Protein AF-A0A5B8LKI3-F1 (afdb_monomer)

pLDDT: mean 85.26, std 16.81, range [35.81, 98.81]

Foldseek 3Di:
DDDDDDDDDDPPPPPPPPDQFAQWKKKWKKFWAQQAQLFADNWAADWDFQQFDQFAWPVRATAGDPVNNRNDDQADPPRNGHCQQPDPRPRTHMDTQDMDIDGDFKDWQFFCAPPRRPDDFDHDRRGWMKMKIKFKKFAQAWDWWKKKKWWQAWKWKDKQRGTFTTTHHHDDTDMDMGIDTDGGTMMMMMMIGTHRHRPTTIIIIGTDPNIRTRDPDPDVVVVVVVCVVVVVVVVVVVVVVVVVPPDDDD

Sequence (250 aa):
MKTTLLAAGAVVAAAIAATPAQAQMSVQYFTVQDNNRDISGTGASGSFTNGVLTTLGPNGLPVITAANPLNAVDYNPVTKELYWWTPGAPNINVVSTGTGLIAGNSFTDTTFFPTNGAGSSNGGQNGFQTAIFSGNFFLNAAQSVLFSISADDDAFLFVDGVSALQNGGIHAATTQNANVNLGAGSHSFVLFYADRQETDAQLSFSLPSNIVITPGVPEPATWAMMVLGFGAIGGALRRRQAVAARVRFA

Organism: NCBI:txid1813879

Secondary structure (DSSP, 8-state):
-----------------PPPPP-EEEEEEEEE-SSSSSSSS-SPBS-BTTSB-SB--TTS--BB-TT-TT----B-TTT-BBSTT-TT-TTT-EEEEEEEEEESSEEEESS-PTTTT--S--SGGG-EEEEEEEEEEEESS-EEEEEEEEEESEEEEEETTEEEEEEBSB-SSEEEEEEEEE-SEEEEEEEEEE--SSS--EEEEE--TT-EEEP-PPPHHHHHHHHHHHHHHHHHHHHHHHHHT-----

Mean predicted aligned error: 10.87 Å

Solvent-accessible surface area (backbone atoms only — not comparable to full-atom values): 13657 Å² total; per-residue (Å²): 141,84,85,81,83,80,82,79,81,78,82,78,78,77,80,76,78,77,71,82,69,62,34,33,28,40,36,39,28,30,32,33,45,70,81,30,65,48,37,70,81,57,42,28,74,43,82,32,73,61,34,44,46,58,46,53,32,100,86,70,32,59,14,57,31,97,81,37,66,32,43,71,73,54,46,40,93,83,71,34,22,50,34,77,85,33,64,78,40,77,79,43,57,21,41,78,72,48,72,52,75,42,71,56,56,56,51,77,38,82,52,34,13,19,64,82,50,70,29,94,44,54,28,62,98,54,5,27,24,21,38,41,36,36,42,40,34,38,34,96,51,61,44,76,43,60,42,42,44,30,23,18,17,26,31,42,34,25,43,75,60,32,56,61,45,43,35,18,27,43,40,73,76,43,77,43,74,34,75,44,80,42,66,53,43,80,44,41,40,40,35,41,38,38,38,37,50,59,81,67,24,28,42,33,37,41,53,56,88,88,50,51,46,50,40,84,68,78,54,70,62,61,56,50,48,50,53,50,51,54,49,52,54,52,51,53,54,55,55,54,54,68,62,68,74,72,76,82,86,130

InterPro domains:
  IPR013424 PEP-CTERM protein-sorting domain [PF07589] (217-240)
  IPR013424 PEP-CTERM protein-sorting domain [TIGR02595] (217-241)
  IPR037524 PA14/GLEYA domain [PS51820] (74-223)

Structure (mmCIF, N/CA/C/O backbone):
data_AF-A0A5B8LKI3-F1
#
_entry.id   AF-A0A5B8LKI3-F1
#
loop_
_atom_site.group_PDB
_atom_site.id
_atom_site.type_symbol
_atom_site.label_atom_id
_atom_site.label_alt_id
_atom_site.label_comp_id
_atom_site.label_asym_id
_atom_site.label_entity_id
_atom_site.label_seq_id
_atom_site.pdbx_PDB_ins_code
_atom_site.Cartn_x
_atom_site.Cartn_y
_atom_site.Cartn_z
_atom_site.occupancy
_atom_site.B_iso_or_equiv
_atom_site.auth_seq_id
_atom_site.auth_comp_id
_atom_site.auth_asym_id
_atom_site.auth_atom_id
_atom_site.pdbx_PDB_model_num
ATOM 1 N N . MET A 1 1 ? 20.751 -8.530 75.760 1.00 39.03 1 MET A N 1
ATOM 2 C CA . MET A 1 1 ? 19.655 -8.446 74.772 1.00 39.03 1 MET A CA 1
ATOM 3 C C . MET A 1 1 ? 20.059 -7.446 73.697 1.00 39.03 1 MET A C 1
ATOM 5 O O . MET A 1 1 ? 20.140 -6.266 73.998 1.00 39.03 1 MET A O 1
ATOM 9 N N . LYS A 1 2 ? 20.424 -7.904 72.494 1.00 35.81 2 LYS A N 1
ATOM 10 C CA . LYS A 1 2 ? 20.702 -7.033 71.340 1.00 35.81 2 LYS A CA 1
ATOM 11 C C . LYS A 1 2 ? 19.707 -7.403 70.246 1.00 35.81 2 LYS A C 1
ATOM 13 O O . LYS A 1 2 ? 19.810 -8.474 69.661 1.00 35.81 2 LYS A O 1
ATOM 18 N N . THR A 1 3 ? 18.707 -6.555 70.055 1.00 38.81 3 THR A N 1
ATOM 19 C CA . THR A 1 3 ? 17.638 -6.710 69.067 1.00 38.81 3 THR A CA 1
ATOM 20 C C . THR A 1 3 ? 18.155 -6.200 67.724 1.00 38.81 3 THR A C 1
ATOM 22 O O . THR A 1 3 ? 18.425 -5.012 67.576 1.00 38.81 3 THR A O 1
ATOM 25 N N . THR A 1 4 ? 18.355 -7.089 66.753 1.00 40.41 4 THR A N 1
ATOM 26 C CA . THR A 1 4 ? 18.743 -6.713 65.386 1.00 40.41 4 THR A CA 1
ATOM 27 C C . THR A 1 4 ? 17.469 -6.492 64.569 1.00 40.41 4 THR A C 1
ATOM 29 O O . THR A 1 4 ? 16.755 -7.450 64.280 1.00 40.41 4 THR A O 1
ATOM 32 N N . LEU A 1 5 ? 17.154 -5.238 64.226 1.00 39.44 5 LEU A N 1
ATOM 33 C CA . LEU A 1 5 ? 16.076 -4.916 63.287 1.00 39.44 5 LEU A CA 1
ATOM 34 C C . LEU A 1 5 ? 16.525 -5.241 61.854 1.00 39.44 5 LEU A C 1
ATOM 36 O O . LEU A 1 5 ? 17.500 -4.680 61.358 1.00 39.44 5 LEU A O 1
ATOM 40 N N . LEU A 1 6 ? 15.791 -6.128 61.183 1.00 39.91 6 LEU A N 1
ATOM 41 C CA . LEU A 1 6 ? 15.871 -6.336 59.738 1.00 39.91 6 LEU A CA 1
ATOM 42 C C . LEU A 1 6 ? 15.000 -5.278 59.048 1.00 39.91 6 LEU A C 1
ATOM 44 O O . LEU A 1 6 ? 13.776 -5.323 59.139 1.00 39.91 6 LEU A O 1
ATOM 48 N N . ALA A 1 7 ? 15.633 -4.327 58.360 1.00 38.31 7 ALA A N 1
ATOM 49 C CA . ALA A 1 7 ? 14.944 -3.377 57.495 1.00 38.31 7 ALA A CA 1
ATOM 50 C C . ALA A 1 7 ? 14.466 -4.098 56.222 1.00 38.31 7 ALA A C 1
ATOM 52 O O . ALA A 1 7 ? 15.267 -4.493 55.373 1.00 38.31 7 ALA A O 1
ATOM 53 N N . ALA A 1 8 ? 13.154 -4.290 56.093 1.00 41.94 8 ALA A N 1
ATOM 54 C CA . ALA A 1 8 ? 12.534 -4.714 54.847 1.00 41.94 8 ALA A CA 1
ATOM 55 C C . ALA A 1 8 ? 12.501 -3.515 53.885 1.00 41.94 8 ALA A C 1
ATOM 57 O O . ALA A 1 8 ? 11.716 -2.588 54.063 1.00 41.94 8 ALA A O 1
ATOM 58 N N . GLY A 1 9 ? 13.385 -3.514 52.885 1.00 36.41 9 GLY A N 1
ATOM 59 C CA . GLY A 1 9 ? 13.368 -2.524 51.811 1.00 36.41 9 GLY A CA 1
ATOM 60 C C . GLY A 1 9 ? 12.113 -2.688 50.955 1.00 36.41 9 GLY A C 1
ATOM 61 O O . GLY A 1 9 ? 11.988 -3.669 50.221 1.00 36.41 9 GLY A O 1
ATOM 62 N N . ALA A 1 10 ? 11.185 -1.741 51.061 1.00 41.00 10 ALA A N 1
ATOM 63 C CA . ALA A 1 10 ? 10.060 -1.615 50.149 1.00 41.00 10 ALA A CA 1
ATOM 64 C C . ALA A 1 10 ? 10.578 -1.080 48.806 1.00 41.00 10 ALA A C 1
ATOM 66 O O . ALA A 1 10 ? 10.991 0.074 48.704 1.00 41.00 10 ALA A O 1
ATOM 67 N N . VAL A 1 11 ? 10.580 -1.925 47.775 1.00 41.69 11 VAL A N 1
ATOM 68 C CA . VAL A 1 11 ? 10.757 -1.465 46.395 1.00 41.69 11 VAL A CA 1
ATOM 69 C C . VAL A 1 11 ? 9.427 -0.856 45.971 1.00 41.69 11 VAL A C 1
ATOM 71 O O . VAL A 1 11 ? 8.472 -1.571 45.676 1.00 41.69 11 VAL A O 1
ATOM 74 N N . VAL A 1 12 ? 9.350 0.472 45.996 1.00 41.94 12 VAL A N 1
ATOM 75 C CA . VAL A 1 12 ? 8.246 1.216 45.391 1.00 41.94 12 VAL A CA 1
ATOM 76 C C . VAL A 1 12 ? 8.414 1.097 43.880 1.00 41.94 12 VAL A C 1
ATOM 78 O O . VAL A 1 12 ? 9.302 1.714 43.295 1.00 41.94 12 VAL A O 1
ATOM 81 N N . ALA A 1 13 ? 7.589 0.266 43.246 1.00 45.00 13 ALA A N 1
ATOM 82 C CA . ALA A 1 13 ? 7.432 0.286 41.801 1.00 45.00 13 ALA A CA 1
ATOM 83 C C . ALA A 1 13 ? 6.719 1.595 41.439 1.00 45.00 13 ALA A C 1
ATOM 85 O O . ALA A 1 13 ? 5.508 1.721 41.610 1.00 45.00 13 ALA A O 1
ATOM 86 N N . ALA A 1 14 ? 7.479 2.599 41.003 1.00 46.34 14 ALA A N 1
ATOM 87 C CA . ALA A 1 14 ? 6.901 3.793 40.413 1.00 46.34 14 ALA A CA 1
ATOM 88 C C . ALA A 1 14 ? 6.218 3.379 39.104 1.00 46.34 14 ALA A C 1
ATOM 90 O O . ALA A 1 14 ? 6.883 2.990 38.144 1.00 46.34 14 ALA A O 1
ATOM 91 N N . ALA A 1 15 ? 4.886 3.425 39.083 1.00 47.41 15 ALA A N 1
ATOM 92 C CA . ALA A 1 15 ? 4.126 3.350 37.849 1.00 47.41 15 ALA A CA 1
ATOM 93 C C . ALA A 1 15 ? 4.482 4.592 37.025 1.00 47.41 15 ALA A C 1
ATOM 95 O O . ALA A 1 15 ? 4.056 5.703 37.337 1.00 47.41 15 ALA A O 1
ATOM 96 N N . ILE A 1 16 ? 5.327 4.414 36.013 1.00 53.28 16 ILE A N 1
ATOM 97 C CA . ILE A 1 16 ? 5.591 5.453 35.024 1.00 53.28 16 ILE A CA 1
ATOM 98 C C . ILE A 1 16 ? 4.275 5.604 34.261 1.00 53.28 16 ILE A C 1
ATOM 100 O O . ILE A 1 16 ? 3.844 4.670 33.585 1.00 53.28 16 ILE A O 1
ATOM 104 N N . ALA A 1 17 ? 3.586 6.730 34.444 1.00 46.28 17 ALA A N 1
ATOM 105 C CA . ALA A 1 17 ? 2.372 7.022 33.699 1.00 46.28 17 ALA A CA 1
ATOM 106 C C . ALA A 1 17 ? 2.721 7.012 32.206 1.00 46.28 17 ALA A C 1
ATOM 108 O O . ALA A 1 17 ? 3.516 7.835 31.750 1.00 46.28 17 ALA A O 1
ATOM 109 N N . ALA A 1 18 ? 2.169 6.053 31.461 1.00 49.81 18 ALA A N 1
ATOM 110 C CA . ALA A 1 18 ? 2.278 6.049 30.013 1.00 49.81 18 ALA A CA 1
ATOM 111 C C . ALA A 1 18 ? 1.641 7.345 29.503 1.00 49.81 18 ALA A C 1
ATOM 113 O O . ALA A 1 18 ? 0.486 7.643 29.817 1.00 49.81 18 ALA A O 1
ATOM 114 N N . THR A 1 19 ? 2.399 8.140 28.750 1.00 46.66 19 THR A N 1
ATOM 115 C CA . THR A 1 19 ? 1.822 9.256 28.002 1.00 46.66 19 THR A CA 1
ATOM 116 C C . THR A 1 19 ? 0.715 8.700 27.107 1.00 46.66 19 THR A C 1
ATOM 118 O O . THR A 1 19 ? 0.914 7.623 26.534 1.00 46.66 19 THR A O 1
ATOM 121 N N . PRO A 1 20 ? -0.446 9.371 26.984 1.00 50.75 20 PRO A N 1
ATOM 122 C CA . PRO A 1 20 ? -1.499 8.896 26.098 1.00 50.75 20 PRO A CA 1
ATOM 123 C C . PRO A 1 20 ? -0.899 8.738 24.702 1.00 50.75 20 PRO A C 1
ATOM 125 O O . PRO A 1 20 ? -0.330 9.684 24.155 1.00 50.75 20 PRO A O 1
ATOM 128 N N . ALA A 1 21 ? -0.946 7.518 24.171 1.00 56.03 21 ALA A N 1
ATOM 129 C CA . ALA A 1 21 ? -0.396 7.248 22.858 1.00 56.03 21 ALA A CA 1
ATOM 130 C C . ALA A 1 21 ? -1.211 8.047 21.830 1.00 56.03 21 ALA A C 1
ATOM 132 O O . ALA A 1 21 ? -2.444 8.040 21.844 1.00 56.03 21 ALA A O 1
ATOM 133 N N . GLN A 1 22 ? -0.523 8.826 21.001 1.00 55.75 22 GLN A N 1
ATOM 134 C CA . GLN A 1 22 ? -1.183 9.614 19.970 1.00 55.75 22 GLN A CA 1
ATOM 135 C C . GLN A 1 22 ? -1.736 8.669 18.899 1.00 55.75 22 GLN A C 1
ATOM 137 O O . GLN A 1 22 ? -1.102 7.673 18.562 1.00 55.75 22 GLN A O 1
ATOM 142 N N . ALA A 1 23 ? -2.909 9.002 18.364 1.00 62.78 23 ALA A N 1
ATOM 143 C CA . ALA A 1 23 ? -3.463 8.438 17.138 1.00 62.78 23 ALA A CA 1
ATOM 144 C C . ALA A 1 23 ? -2.384 8.372 16.041 1.00 62.78 23 ALA A C 1
ATOM 146 O O . ALA A 1 23 ? -1.960 9.413 15.527 1.00 62.78 23 ALA A O 1
ATOM 147 N N . GLN A 1 24 ? -1.919 7.165 15.720 1.00 75.25 24 GLN A N 1
ATOM 148 C CA . GLN A 1 24 ? -0.822 6.944 14.785 1.00 75.25 24 GLN A CA 1
ATOM 149 C C . GLN A 1 24 ? -1.150 5.790 13.842 1.00 75.25 24 GLN A C 1
ATOM 151 O O . GLN A 1 24 ? -1.570 4.718 14.276 1.00 75.25 24 GLN A O 1
ATOM 156 N N . MET A 1 25 ? -0.931 6.018 12.551 1.00 89.38 25 MET A N 1
ATOM 157 C CA . MET A 1 25 ? -0.859 4.967 11.540 1.00 89.38 25 MET A CA 1
ATOM 158 C C . MET A 1 25 ? 0.589 4.478 11.461 1.00 89.38 25 MET A C 1
ATOM 160 O O . MET A 1 25 ? 1.520 5.259 11.640 1.00 89.38 25 MET A O 1
ATOM 164 N N . SER A 1 26 ? 0.797 3.195 11.202 1.00 92.25 26 SER A N 1
ATOM 165 C CA . SER A 1 26 ? 2.129 2.640 10.949 1.00 92.25 26 SER A CA 1
ATOM 166 C C . SER A 1 26 ? 2.424 2.638 9.458 1.00 92.25 26 SER A C 1
ATOM 168 O O . SER A 1 26 ? 1.508 2.497 8.649 1.00 92.25 26 SER A O 1
ATOM 170 N N . VAL A 1 27 ? 3.698 2.756 9.103 1.00 96.75 27 VAL A N 1
ATOM 171 C CA . VAL A 1 27 ? 4.183 2.578 7.734 1.00 96.75 27 VAL A CA 1
ATOM 172 C C . VAL A 1 27 ? 5.419 1.690 7.728 1.00 96.75 27 VAL A C 1
ATOM 174 O O . VAL A 1 27 ? 6.303 1.843 8.573 1.00 96.75 27 VAL A O 1
ATOM 177 N N . GLN A 1 28 ? 5.483 0.771 6.773 1.00 98.38 28 GLN A N 1
ATOM 178 C CA . GLN A 1 28 ? 6.681 0.033 6.402 1.00 98.38 28 GLN A CA 1
ATOM 179 C C . GLN A 1 28 ? 7.082 0.443 4.989 1.00 98.38 28 GLN A C 1
ATOM 181 O O . GLN A 1 28 ? 6.268 0.390 4.070 1.00 98.38 28 GLN A O 1
ATOM 186 N N . TYR A 1 29 ? 8.336 0.846 4.832 1.00 98.44 29 TYR A N 1
ATOM 187 C CA . TYR A 1 29 ? 8.900 1.294 3.570 1.00 98.44 29 TYR A CA 1
ATOM 188 C C . TYR A 1 29 ? 9.768 0.210 2.950 1.00 98.44 29 TYR A C 1
ATOM 190 O O . TYR A 1 29 ? 10.493 -0.516 3.648 1.00 98.44 29 TYR A O 1
ATOM 198 N N . PHE A 1 30 ? 9.735 0.168 1.626 1.00 97.88 30 PHE A N 1
ATOM 199 C CA . PHE A 1 30 ? 10.569 -0.695 0.819 1.00 97.88 30 PHE A CA 1
ATOM 200 C C . PHE A 1 30 ? 11.096 0.054 -0.400 1.00 97.88 30 PHE A C 1
ATOM 202 O O . PHE A 1 30 ? 10.520 1.046 -0.850 1.00 97.88 30 PHE A O 1
ATOM 209 N N . THR A 1 31 ? 12.170 -0.477 -0.964 1.00 95.81 31 THR A N 1
ATOM 210 C CA . THR A 1 31 ? 12.673 -0.072 -2.270 1.00 95.81 31 THR A CA 1
ATOM 211 C C . THR A 1 31 ? 12.716 -1.283 -3.182 1.00 95.81 31 THR A C 1
ATOM 213 O O . THR A 1 31 ? 13.252 -2.329 -2.804 1.00 95.81 31 THR A O 1
ATOM 216 N N . VAL A 1 32 ? 12.162 -1.129 -4.380 1.00 94.50 32 VAL A N 1
ATOM 217 C CA . VAL A 1 32 ? 12.237 -2.108 -5.465 1.00 94.50 32 VAL A CA 1
ATOM 218 C C . VAL A 1 32 ? 13.282 -1.624 -6.467 1.00 94.50 32 VAL A C 1
ATOM 220 O O . VAL A 1 32 ? 13.249 -0.472 -6.879 1.00 94.50 32 VAL A O 1
ATOM 223 N N . GLN A 1 33 ? 14.252 -2.459 -6.830 1.00 90.06 33 GLN A N 1
ATOM 224 C CA . GLN A 1 33 ? 15.345 -2.043 -7.721 1.00 90.06 33 GLN A CA 1
ATOM 225 C C . GLN A 1 33 ? 14.902 -1.953 -9.189 1.00 90.06 33 GLN A C 1
ATOM 227 O O . GLN A 1 33 ? 14.088 -2.755 -9.636 1.00 90.06 33 GLN A O 1
ATOM 232 N N . ASP A 1 34 ? 15.491 -1.028 -9.950 1.00 80.00 34 ASP A N 1
ATOM 233 C CA . ASP A 1 34 ? 15.139 -0.666 -11.339 1.00 80.00 34 ASP A CA 1
ATOM 234 C C . ASP A 1 34 ? 15.536 -1.691 -12.426 1.00 80.00 34 ASP A C 1
ATOM 236 O O . ASP A 1 34 ? 15.926 -1.374 -13.541 1.00 80.00 34 ASP A O 1
ATOM 240 N N . ASN A 1 35 ? 15.515 -2.978 -12.109 1.00 73.31 35 ASN A N 1
ATOM 241 C CA . ASN A 1 35 ? 15.927 -4.032 -13.037 1.00 73.31 35 ASN A CA 1
ATOM 242 C C . ASN A 1 35 ? 14.998 -5.243 -12.998 1.00 73.31 35 ASN A C 1
ATOM 244 O O . ASN A 1 35 ? 15.437 -6.383 -13.177 1.00 73.31 35 ASN A O 1
ATOM 248 N N . ASN A 1 36 ? 13.719 -4.989 -12.747 1.00 81.19 36 ASN A N 1
ATOM 249 C CA . ASN A 1 36 ? 12.695 -6.016 -12.666 1.00 81.19 36 ASN A CA 1
ATOM 250 C C . ASN A 1 36 ? 11.613 -5.802 -13.732 1.00 81.19 36 ASN A C 1
ATOM 252 O O . ASN A 1 36 ? 11.674 -4.867 -14.520 1.00 81.19 36 ASN A O 1
ATOM 256 N N . ARG A 1 37 ? 10.664 -6.733 -13.810 1.00 85.81 37 ARG A N 1
ATOM 257 C CA . ARG A 1 37 ? 9.715 -6.812 -14.924 1.00 85.81 37 ARG A CA 1
ATOM 258 C C . ARG A 1 37 ? 8.362 -6.189 -14.617 1.00 85.81 37 ARG A C 1
ATOM 260 O O . ARG A 1 37 ? 7.526 -6.160 -15.515 1.00 85.81 37 ARG A O 1
ATOM 267 N N . ASP A 1 38 ? 8.134 -5.734 -13.394 1.00 88.50 38 ASP A N 1
ATOM 268 C CA . ASP A 1 38 ? 6.898 -5.060 -12.999 1.00 88.50 38 ASP A CA 1
ATOM 269 C C . ASP A 1 38 ? 7.058 -3.545 -12.914 1.00 88.50 38 ASP A C 1
ATOM 271 O O . ASP A 1 38 ? 6.052 -2.834 -12.965 1.00 88.50 38 ASP A O 1
ATOM 275 N N . ILE A 1 39 ? 8.297 -3.068 -12.824 1.00 84.69 39 ILE A N 1
ATOM 276 C CA . ILE A 1 39 ? 8.685 -1.668 -12.686 1.00 84.69 39 ILE A CA 1
ATOM 277 C C . ILE A 1 39 ? 9.430 -1.202 -13.954 1.00 84.69 39 ILE A C 1
ATOM 279 O O . ILE A 1 39 ? 9.974 -2.033 -14.675 1.00 84.69 39 ILE A O 1
ATOM 283 N N . SER A 1 40 ? 9.410 0.104 -14.241 1.00 76.75 40 SER A N 1
ATOM 284 C CA . SER A 1 40 ? 10.138 0.778 -15.332 1.00 76.75 40 SER A CA 1
ATOM 285 C C . SER A 1 40 ? 9.860 0.270 -16.760 1.00 76.75 40 SER A C 1
ATOM 287 O O . SER A 1 40 ? 10.757 -0.032 -17.545 1.00 76.75 40 SER A O 1
ATOM 289 N N . GLY A 1 41 ? 8.577 0.274 -17.161 1.00 64.00 41 GLY A N 1
ATOM 290 C CA . GLY A 1 41 ? 8.193 0.292 -18.589 1.00 64.00 41 GLY A CA 1
ATOM 291 C C . GLY A 1 41 ? 7.416 -0.908 -19.135 1.00 64.00 41 GLY A C 1
ATOM 292 O O . GLY A 1 41 ? 7.032 -0.901 -20.303 1.00 64.00 41 GLY A O 1
ATOM 293 N N . THR A 1 42 ? 7.145 -1.926 -18.323 1.00 67.19 42 THR A N 1
ATOM 294 C CA . THR A 1 42 ? 6.453 -3.163 -18.748 1.00 67.19 42 THR A CA 1
ATOM 295 C C . THR A 1 42 ? 5.038 -3.314 -18.186 1.00 67.19 42 THR A C 1
ATOM 297 O O . THR A 1 42 ? 4.290 -4.181 -18.642 1.00 67.19 42 THR A O 1
ATOM 300 N N . GLY A 1 43 ? 4.640 -2.479 -17.224 1.00 74.81 43 GLY A N 1
ATOM 301 C CA . GLY A 1 43 ? 3.291 -2.479 -16.659 1.00 74.81 43 GLY A CA 1
ATOM 302 C C . GLY A 1 43 ? 2.234 -1.871 -17.584 1.00 74.81 43 GLY A C 1
ATOM 303 O O . GLY A 1 43 ? 2.539 -1.161 -18.542 1.00 74.81 43 GLY A O 1
ATOM 304 N N . ALA A 1 44 ? 0.965 -2.148 -17.293 1.00 84.38 44 ALA A N 1
ATOM 305 C CA . ALA A 1 44 ? -0.141 -1.567 -18.045 1.00 84.38 44 ALA A CA 1
ATOM 306 C C . ALA A 1 44 ? -0.362 -0.094 -17.671 1.00 84.38 44 ALA A C 1
ATOM 308 O O . ALA A 1 44 ? -0.547 0.227 -16.497 1.00 84.38 44 ALA A O 1
ATOM 309 N N . SER A 1 45 ? -0.390 0.785 -18.676 1.00 90.38 45 SER A N 1
ATOM 310 C CA . SER A 1 45 ? -0.739 2.198 -18.501 1.00 90.38 45 SER A CA 1
ATOM 311 C C . SER A 1 45 ? -2.247 2.403 -18.335 1.00 90.38 45 SER A C 1
ATOM 313 O O . SER A 1 45 ? -3.050 1.766 -19.020 1.00 90.38 45 SER A O 1
ATOM 315 N N . GLY A 1 46 ? -2.621 3.355 -17.484 1.00 92.00 46 GLY A N 1
ATOM 316 C CA . GLY A 1 46 ? -3.995 3.696 -17.130 1.00 92.00 46 GLY A CA 1
ATOM 317 C C . GLY A 1 46 ? -4.316 3.382 -15.669 1.00 92.00 46 GLY A C 1
ATOM 318 O O . GLY A 1 46 ? -3.595 2.638 -15.017 1.00 92.00 46 GLY A O 1
ATOM 319 N N . SER A 1 47 ? -5.418 3.954 -15.175 1.00 94.44 47 SER A N 1
ATOM 320 C CA . SER A 1 47 ? -5.944 3.697 -13.828 1.00 94.44 47 SER A CA 1
ATOM 321 C C . SER A 1 47 ? -6.964 2.558 -13.856 1.00 94.44 47 SER A C 1
ATOM 323 O O . SER A 1 47 ? -7.957 2.605 -14.590 1.00 94.44 47 SER A O 1
ATOM 325 N N . PHE A 1 48 ? -6.719 1.532 -13.046 1.00 95.62 48 PHE A N 1
ATOM 326 C CA . PHE A 1 48 ? -7.522 0.323 -12.913 1.00 95.62 48 PHE A CA 1
ATOM 327 C C . PHE A 1 48 ? -8.048 0.186 -11.485 1.00 95.62 48 PHE A C 1
ATOM 329 O O . PHE A 1 48 ? -7.299 0.172 -10.511 1.00 95.62 48 PHE A O 1
ATOM 336 N N . THR A 1 49 ? -9.356 -0.012 -11.355 1.00 96.25 49 THR A N 1
ATOM 337 C CA . THR A 1 49 ? -10.031 -0.214 -10.061 1.00 96.25 49 THR A CA 1
ATOM 338 C C . THR A 1 49 ? -10.225 -1.697 -9.714 1.00 96.25 49 THR A C 1
ATOM 340 O O . THR A 1 49 ? -10.946 -2.041 -8.780 1.00 96.25 49 THR A O 1
ATOM 343 N N . ASN A 1 50 ? -9.588 -2.589 -10.477 1.00 95.75 50 ASN A N 1
ATOM 344 C CA . ASN A 1 50 ? -9.673 -4.047 -10.373 1.00 95.75 50 ASN A CA 1
ATOM 345 C C . ASN A 1 50 ? -8.296 -4.726 -10.535 1.00 95.75 50 ASN A C 1
ATOM 347 O O . ASN A 1 50 ? -8.197 -5.828 -11.085 1.00 95.75 50 ASN A O 1
ATOM 351 N N . GLY A 1 51 ? -7.232 -4.051 -10.094 1.00 94.38 51 GLY A N 1
ATOM 352 C CA . GLY A 1 51 ? -5.856 -4.540 -10.181 1.00 94.38 51 GLY A CA 1
ATOM 353 C C . GLY A 1 51 ? -5.621 -5.829 -9.396 1.00 94.38 51 GLY A C 1
ATOM 354 O O . GLY A 1 51 ? -4.955 -6.749 -9.879 1.00 94.38 51 GLY A O 1
ATOM 355 N N . VAL A 1 52 ? -6.237 -5.928 -8.218 1.00 98.38 52 VAL A N 1
ATOM 356 C CA . VAL A 1 52 ? -6.087 -7.051 -7.285 1.00 98.38 52 VAL A CA 1
ATOM 357 C C . VAL A 1 52 ? -7.448 -7.586 -6.831 1.00 98.38 52 VAL A C 1
ATOM 359 O O . VAL A 1 52 ? -8.479 -6.923 -6.973 1.00 98.38 52 VAL A O 1
ATOM 362 N N . LEU A 1 53 ? -7.480 -8.812 -6.307 1.00 98.31 53 LEU A N 1
ATOM 363 C CA . LEU A 1 53 ? -8.684 -9.413 -5.741 1.00 98.31 53 LEU A CA 1
ATOM 364 C C . LEU A 1 53 ? -9.203 -8.598 -4.553 1.00 98.31 53 LEU A C 1
ATOM 366 O O . LEU A 1 53 ? -8.481 -7.847 -3.899 1.00 98.31 53 LEU A O 1
ATOM 370 N N . THR A 1 54 ? -10.481 -8.794 -4.238 1.00 97.69 54 THR A N 1
ATOM 371 C CA . THR A 1 54 ? -11.158 -8.081 -3.150 1.00 97.69 54 THR A CA 1
ATOM 372 C C . THR A 1 54 ? -10.733 -8.538 -1.756 1.00 97.69 54 THR A C 1
ATOM 374 O O . THR A 1 54 ? -11.188 -7.957 -0.779 1.00 97.69 54 THR A O 1
ATOM 377 N N . THR A 1 55 ? -9.898 -9.567 -1.640 1.00 97.62 55 THR A N 1
ATOM 378 C CA . THR A 1 55 ? -9.375 -10.087 -0.371 1.00 97.62 55 THR A CA 1
ATOM 379 C C . THR A 1 55 ? -7.871 -10.282 -0.472 1.00 97.62 55 THR A C 1
ATOM 381 O O . THR A 1 55 ? -7.368 -10.681 -1.526 1.00 97.62 55 THR A O 1
ATOM 384 N N . LEU A 1 56 ? -7.171 -10.052 0.635 1.00 98.19 56 LEU A N 1
ATOM 385 C CA . LEU A 1 56 ? -5.742 -10.343 0.745 1.00 98.19 56 LEU A CA 1
ATOM 386 C C . LEU A 1 56 ? -5.472 -11.852 0.706 1.00 98.19 56 LEU A C 1
ATOM 388 O O . LEU A 1 56 ? -6.337 -12.668 1.038 1.00 98.19 56 LEU A O 1
ATOM 392 N N . GLY A 1 57 ? -4.261 -12.213 0.291 1.00 97.50 57 GLY A N 1
ATOM 393 C CA . GLY A 1 57 ? -3.801 -13.593 0.272 1.00 97.50 57 GLY A CA 1
ATOM 394 C C . GLY A 1 57 ? -3.358 -14.103 1.652 1.00 97.50 57 GLY A C 1
ATOM 395 O O . GLY A 1 57 ? -3.454 -13.392 2.657 1.00 97.50 57 GLY A O 1
ATOM 396 N N . PRO A 1 58 ? -2.866 -15.353 1.727 1.00 97.00 58 PRO A N 1
ATOM 397 C CA . PRO A 1 58 ? -2.467 -15.996 2.982 1.00 97.00 58 PRO A CA 1
ATOM 398 C C . PRO A 1 58 ? -1.335 -15.291 3.739 1.00 97.00 58 PRO A C 1
ATOM 400 O O . PRO A 1 58 ? -1.191 -15.497 4.943 1.00 97.00 58 PRO A O 1
ATOM 403 N N . ASN A 1 59 ? -0.522 -14.486 3.054 1.00 95.38 59 ASN A N 1
ATOM 404 C CA . ASN A 1 59 ? 0.548 -13.693 3.648 1.00 95.38 59 ASN A CA 1
ATOM 405 C C . ASN A 1 59 ? 0.129 -12.237 3.900 1.00 95.38 59 ASN A C 1
ATOM 407 O O . ASN A 1 59 ? 0.965 -11.421 4.279 1.00 95.38 59 ASN A O 1
ATOM 411 N N . GLY A 1 60 ? -1.158 -11.918 3.733 1.00 97.12 60 GLY A N 1
ATOM 412 C CA . GLY A 1 60 ? -1.685 -10.573 3.928 1.00 97.12 60 GLY A CA 1
ATOM 413 C C . GLY A 1 60 ? -1.302 -9.613 2.805 1.00 97.12 60 GLY A C 1
ATOM 414 O O . GLY A 1 60 ? -1.291 -8.411 3.040 1.00 97.12 60 GLY A O 1
ATOM 415 N N . LEU A 1 61 ? -0.977 -10.117 1.610 1.00 98.31 61 LEU A N 1
ATOM 416 C CA . LEU A 1 61 ? -0.555 -9.303 0.468 1.00 98.31 61 LEU A CA 1
ATOM 417 C C . LEU A 1 61 ? -1.645 -9.219 -0.614 1.00 98.31 61 LEU A C 1
ATOM 419 O O . LEU A 1 61 ? -2.508 -10.102 -0.695 1.00 98.31 61 LEU A O 1
ATOM 423 N N . PRO A 1 62 ? -1.621 -8.180 -1.471 1.00 98.44 62 PRO A N 1
ATOM 424 C CA . PRO A 1 62 ? -2.538 -8.078 -2.598 1.00 98.44 62 PRO A CA 1
ATOM 425 C C . PRO A 1 62 ? -2.348 -9.225 -3.594 1.00 98.44 62 PRO A C 1
ATOM 427 O O . PRO A 1 62 ? -1.224 -9.559 -3.968 1.00 98.44 62 PRO A O 1
ATOM 430 N N . VAL A 1 63 ? -3.458 -9.815 -4.040 1.00 98.44 63 V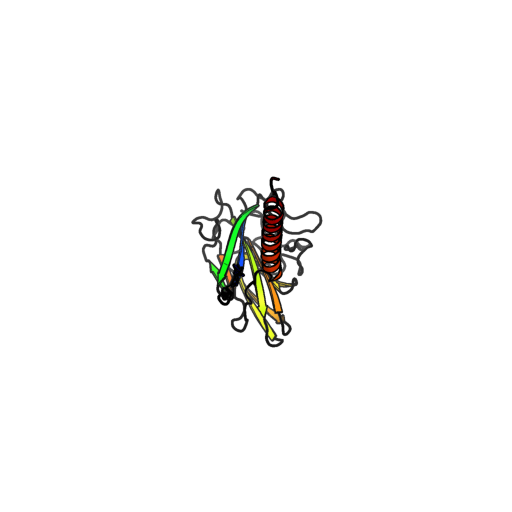AL A N 1
ATOM 431 C CA . VAL A 1 63 ? -3.483 -10.967 -4.954 1.00 98.44 63 VAL A CA 1
ATOM 432 C C . VAL A 1 63 ? -3.899 -10.510 -6.344 1.00 98.44 63 VAL A C 1
ATOM 434 O O . VAL A 1 63 ? -4.947 -9.885 -6.475 1.00 98.44 63 VAL A O 1
ATOM 437 N N . ILE A 1 64 ? -3.142 -10.834 -7.391 1.00 96.94 64 ILE A N 1
ATOM 438 C CA . ILE A 1 64 ? -3.515 -10.435 -8.757 1.00 96.94 64 ILE A CA 1
ATOM 439 C C . ILE A 1 64 ? -4.841 -11.067 -9.196 1.00 96.94 64 ILE A C 1
ATOM 441 O O . ILE A 1 64 ? -5.157 -12.215 -8.868 1.00 96.94 64 ILE A O 1
ATOM 445 N N . THR A 1 65 ? -5.624 -10.327 -9.980 1.00 96.56 65 THR A N 1
ATOM 446 C CA . THR A 1 65 ? -6.825 -10.889 -10.609 1.00 96.56 65 THR A CA 1
ATOM 447 C C . THR A 1 65 ? -6.453 -11.777 -11.798 1.00 96.56 65 THR A C 1
ATOM 449 O O . THR A 1 65 ? -5.407 -11.607 -12.419 1.00 96.56 65 THR A O 1
ATOM 452 N N . ALA A 1 66 ? -7.337 -12.707 -12.177 1.00 94.94 66 ALA A N 1
ATOM 453 C CA . ALA A 1 66 ? -7.125 -13.545 -13.363 1.00 94.94 66 ALA A CA 1
ATOM 454 C C . ALA A 1 66 ? -7.043 -12.731 -14.669 1.00 94.94 66 ALA A C 1
ATOM 456 O O . ALA A 1 66 ? -6.382 -13.154 -15.612 1.00 94.94 66 ALA A O 1
ATOM 457 N N . ALA A 1 67 ? -7.703 -11.569 -14.716 1.00 94.38 67 ALA A N 1
ATOM 458 C CA . ALA A 1 67 ? -7.610 -10.639 -15.837 1.00 94.38 67 ALA A CA 1
ATOM 459 C C . ALA A 1 67 ? -6.252 -9.918 -15.893 1.00 94.38 67 ALA A C 1
ATOM 461 O O . ALA A 1 67 ? -5.869 -9.460 -16.963 1.00 94.38 67 ALA A O 1
ATOM 462 N N . ASN A 1 68 ? -5.552 -9.825 -14.754 1.00 94.69 68 ASN A N 1
ATOM 463 C CA . ASN A 1 68 ? -4.257 -9.169 -14.580 1.00 94.69 68 ASN A CA 1
ATOM 464 C C . ASN A 1 68 ? -4.137 -7.832 -15.339 1.00 94.69 68 ASN A C 1
ATOM 466 O O . ASN A 1 68 ? -3.236 -7.668 -16.165 1.00 94.69 68 ASN A O 1
ATOM 470 N N . PRO A 1 69 ? -5.040 -6.863 -15.087 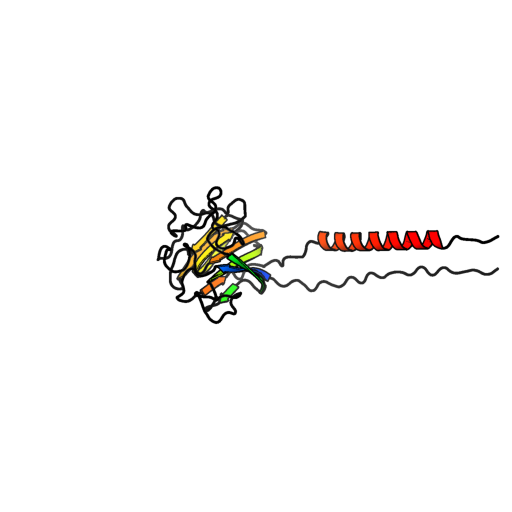1.00 95.06 69 PRO A N 1
ATOM 471 C CA . PRO A 1 69 ? -5.042 -5.608 -15.829 1.00 95.06 69 PRO A CA 1
ATOM 472 C C . PRO A 1 69 ? -3.781 -4.776 -15.569 1.00 95.06 69 PRO A C 1
ATOM 474 O O . PRO A 1 69 ? -3.454 -3.937 -16.389 1.00 95.06 69 PRO A O 1
ATOM 477 N N . LEU A 1 70 ? -3.049 -5.041 -14.478 1.00 94.31 70 LEU A N 1
ATOM 478 C CA . LEU A 1 70 ? -1.784 -4.381 -14.129 1.00 94.31 70 LEU A CA 1
ATOM 479 C C . LEU A 1 70 ? -0.593 -4.841 -14.984 1.00 94.31 70 LEU A C 1
ATOM 481 O O . LEU A 1 70 ? 0.482 -4.235 -14.910 1.00 94.31 70 LEU A O 1
ATOM 485 N N . ASN A 1 71 ? -0.771 -5.928 -15.744 1.00 93.81 71 ASN A N 1
ATOM 486 C CA . ASN A 1 71 ? 0.294 -6.674 -16.409 1.00 93.81 71 ASN A CA 1
ATOM 487 C C . ASN A 1 71 ? 1.441 -7.061 -15.452 1.00 93.81 71 ASN A C 1
ATOM 489 O O . ASN A 1 71 ? 2.609 -6.988 -15.818 1.00 93.81 71 ASN A O 1
ATOM 493 N N . ALA A 1 72 ? 1.110 -7.437 -14.212 1.00 93.25 72 ALA A N 1
ATOM 494 C CA . ALA A 1 72 ? 2.105 -7.849 -13.226 1.00 93.25 72 ALA A CA 1
ATOM 495 C C . ALA A 1 72 ? 2.587 -9.281 -13.507 1.00 93.25 72 ALA A C 1
ATOM 497 O O . ALA A 1 72 ? 1.787 -10.168 -13.823 1.00 93.25 72 ALA A O 1
ATOM 498 N N . VAL A 1 73 ? 3.885 -9.525 -13.377 1.00 93.12 73 VAL A N 1
ATOM 499 C CA . VAL A 1 73 ? 4.566 -10.796 -13.641 1.00 93.12 73 VAL A CA 1
ATOM 500 C C . VAL A 1 73 ? 5.381 -11.299 -12.449 1.00 93.12 73 VAL A C 1
ATOM 502 O O . VAL A 1 73 ? 5.674 -12.497 -12.395 1.00 93.12 73 VAL A O 1
ATOM 505 N N . ASP A 1 74 ? 5.725 -10.435 -11.491 1.00 93.00 74 ASP A N 1
ATOM 506 C CA . ASP A 1 74 ? 6.468 -10.794 -10.284 1.00 93.00 74 ASP A CA 1
ATOM 507 C C . ASP A 1 74 ? 5.503 -10.992 -9.102 1.00 93.00 74 ASP A C 1
ATOM 509 O O . ASP A 1 74 ? 5.273 -10.132 -8.249 1.00 93.00 74 ASP A O 1
ATOM 513 N N . TYR A 1 75 ? 4.923 -12.193 -9.056 1.00 95.50 75 TYR A N 1
ATOM 514 C CA . TYR A 1 75 ? 3.992 -12.634 -8.019 1.00 95.50 75 TYR A CA 1
ATOM 515 C C . TYR A 1 75 ? 4.197 -14.110 -7.658 1.00 95.50 75 TYR A C 1
ATOM 517 O O . TYR A 1 75 ? 4.780 -14.899 -8.409 1.00 95.50 75 TYR A O 1
ATOM 525 N N . ASN A 1 76 ? 3.662 -14.520 -6.509 1.00 97.06 76 ASN A N 1
ATOM 526 C CA . ASN A 1 76 ? 3.728 -15.896 -6.038 1.00 97.06 76 ASN A CA 1
ATOM 527 C C . ASN A 1 76 ? 2.960 -16.852 -6.966 1.00 97.06 76 ASN A C 1
ATOM 529 O O . ASN A 1 76 ? 1.750 -16.700 -7.134 1.00 97.06 76 ASN A O 1
ATOM 533 N N . PRO A 1 77 ? 3.593 -17.892 -7.540 1.00 96.06 77 PRO A N 1
ATOM 534 C CA . PRO A 1 77 ? 2.929 -18.759 -8.512 1.00 96.06 77 PRO A CA 1
ATOM 535 C C . PRO A 1 77 ? 1.769 -19.570 -7.917 1.00 96.06 77 PRO A C 1
ATOM 537 O O . PRO A 1 77 ? 0.897 -19.994 -8.680 1.00 96.06 77 PRO A O 1
ATOM 540 N N . VAL A 1 78 ? 1.735 -19.761 -6.593 1.00 96.25 78 VAL A N 1
ATOM 541 C CA . VAL A 1 78 ? 0.688 -20.493 -5.869 1.00 96.25 78 VAL A CA 1
ATOM 542 C C . VAL A 1 78 ? -0.377 -19.538 -5.337 1.00 96.25 78 VAL A C 1
ATOM 544 O O . VAL A 1 78 ? -1.538 -19.662 -5.716 1.00 96.25 78 VAL A O 1
ATOM 547 N N . THR A 1 79 ? 0.004 -18.582 -4.485 1.00 97.62 79 THR A N 1
ATOM 548 C CA . THR A 1 79 ? -0.962 -17.690 -3.814 1.00 97.62 79 THR A CA 1
ATOM 549 C C . THR A 1 79 ? -1.416 -16.528 -4.687 1.00 97.62 79 THR A C 1
ATOM 551 O O . THR A 1 79 ? -2.428 -15.907 -4.381 1.00 97.62 79 THR A O 1
ATOM 554 N N . LYS A 1 80 ? -0.693 -16.253 -5.780 1.00 97.69 80 LYS A N 1
ATOM 555 C CA . LYS A 1 80 ? -0.888 -15.105 -6.678 1.00 97.69 80 LYS A CA 1
ATOM 556 C C . LYS A 1 80 ? -0.676 -13.741 -6.004 1.00 97.69 80 LYS A C 1
ATOM 558 O O . LYS A 1 80 ? -1.060 -12.721 -6.564 1.00 97.69 80 LYS A O 1
ATOM 563 N N . GLU A 1 81 ? -0.042 -13.711 -4.832 1.00 98.06 81 GLU A N 1
ATOM 564 C CA . GLU A 1 81 ? 0.322 -12.474 -4.132 1.00 98.06 81 GLU A CA 1
ATOM 565 C C . GLU A 1 81 ? 1.463 -11.737 -4.841 1.00 98.06 81 GLU A C 1
ATOM 567 O O . GLU A 1 81 ? 2.471 -12.354 -5.188 1.00 98.06 81 GLU A O 1
ATOM 572 N N . LEU A 1 82 ? 1.309 -10.427 -5.037 1.00 96.69 82 LEU A N 1
ATOM 573 C CA . LEU A 1 82 ? 2.331 -9.551 -5.615 1.00 96.69 82 LEU A CA 1
ATOM 574 C C . LEU A 1 82 ? 3.583 -9.501 -4.735 1.00 96.69 82 LEU A C 1
ATOM 576 O O . LEU A 1 82 ? 3.498 -9.399 -3.509 1.00 96.69 82 LEU A O 1
ATOM 580 N N . TYR A 1 83 ? 4.760 -9.502 -5.361 1.00 96.25 83 TYR A N 1
ATOM 581 C CA . TYR A 1 83 ? 6.032 -9.476 -4.639 1.00 96.25 83 TYR A CA 1
ATOM 582 C C . TYR A 1 83 ? 6.552 -8.078 -4.290 1.00 96.25 83 TYR A C 1
ATOM 584 O O . TYR A 1 83 ? 7.585 -7.972 -3.633 1.00 96.25 83 TYR A O 1
ATOM 592 N N . TRP A 1 84 ? 5.832 -7.012 -4.645 1.00 95.69 84 TRP A N 1
ATOM 593 C CA . TRP A 1 84 ? 6.280 -5.613 -4.537 1.00 95.69 84 TRP A CA 1
ATOM 594 C C . TRP A 1 84 ? 6.598 -5.150 -3.100 1.00 95.69 84 TRP A C 1
ATOM 596 O O . TRP A 1 84 ? 7.285 -4.150 -2.905 1.00 95.69 84 TRP A O 1
ATOM 606 N N . TRP A 1 85 ? 6.149 -5.909 -2.094 1.00 97.56 85 TRP A N 1
ATOM 607 C CA 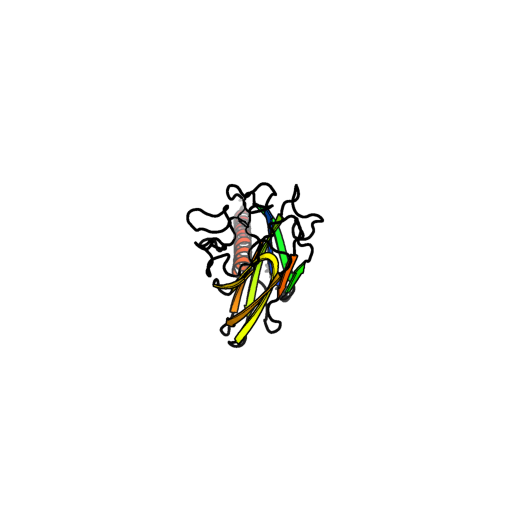. TRP A 1 85 ? 6.418 -5.685 -0.667 1.00 97.56 85 TRP A CA 1
ATOM 608 C C . TRP A 1 85 ? 7.035 -6.909 0.031 1.00 97.56 85 TRP A C 1
ATOM 610 O O . TRP A 1 85 ? 6.910 -7.070 1.243 1.00 97.56 85 TRP A O 1
ATOM 620 N N . THR A 1 86 ? 7.669 -7.817 -0.722 1.00 97.00 86 THR A N 1
ATOM 621 C CA . THR A 1 86 ? 8.232 -9.070 -0.189 1.00 97.00 86 THR A CA 1
ATOM 622 C C . THR A 1 86 ? 9.756 -9.099 -0.331 1.00 97.00 86 THR A C 1
ATOM 624 O O . THR A 1 86 ? 10.272 -9.501 -1.378 1.00 97.00 86 THR A O 1
ATOM 627 N N . PRO A 1 87 ? 10.515 -8.718 0.713 1.00 96.31 87 PRO A N 1
ATOM 628 C CA . PRO A 1 87 ? 11.967 -8.822 0.687 1.00 96.31 87 PRO A CA 1
ATOM 629 C C . PRO A 1 87 ? 12.455 -10.246 0.413 1.00 96.31 87 PRO A C 1
ATOM 631 O O . PRO A 1 87 ? 11.976 -11.208 1.013 1.00 96.31 87 PRO A O 1
ATOM 634 N N . GLY A 1 88 ? 13.426 -10.377 -0.492 1.00 92.31 88 GLY A N 1
ATOM 635 C CA . GLY A 1 88 ? 13.976 -11.674 -0.900 1.00 92.31 88 GLY A CA 1
ATOM 636 C C . GLY A 1 88 ? 13.096 -12.484 -1.860 1.00 92.31 88 GLY A C 1
ATOM 637 O O . GLY A 1 88 ? 13.465 -13.609 -2.203 1.00 92.31 88 GLY A O 1
ATOM 638 N N . ALA A 1 89 ? 11.964 -11.940 -2.321 1.00 93.38 89 ALA A N 1
ATOM 639 C CA . ALA A 1 89 ? 11.189 -12.555 -3.391 1.00 93.38 89 ALA A CA 1
ATOM 640 C C . ALA A 1 89 ? 12.005 -12.661 -4.695 1.00 93.38 89 ALA A C 1
ATOM 642 O O . ALA A 1 89 ? 12.839 -11.795 -4.989 1.00 93.38 89 ALA A O 1
ATOM 643 N N . PRO A 1 90 ? 11.778 -13.716 -5.496 1.00 90.44 90 PRO A N 1
ATOM 644 C CA . PRO A 1 90 ? 12.521 -13.921 -6.730 1.00 90.44 90 PRO A CA 1
ATOM 645 C C . PRO A 1 90 ? 12.218 -12.818 -7.753 1.00 90.44 90 PRO A C 1
ATOM 647 O O . PRO A 1 90 ? 11.084 -12.367 -7.871 1.00 90.44 90 PRO A O 1
ATOM 650 N N . ASN A 1 91 ? 13.233 -12.448 -8.538 1.00 87.56 91 ASN A N 1
ATOM 651 C CA . ASN A 1 91 ? 13.144 -11.602 -9.739 1.00 87.56 91 ASN A CA 1
ATOM 652 C C . ASN A 1 91 ? 12.739 -10.125 -9.559 1.00 87.56 91 ASN A C 1
ATOM 654 O O . ASN A 1 91 ? 12.754 -9.407 -10.552 1.00 87.56 91 ASN A O 1
ATOM 658 N N . ILE A 1 92 ? 12.453 -9.653 -8.338 1.00 89.06 92 ILE A N 1
ATOM 659 C CA . ILE A 1 92 ? 12.033 -8.257 -8.099 1.00 89.06 92 ILE A CA 1
ATOM 660 C C . ILE A 1 92 ? 12.932 -7.454 -7.140 1.00 89.06 92 ILE A C 1
ATOM 662 O O . ILE A 1 92 ? 12.850 -6.235 -7.091 1.00 89.06 92 ILE A O 1
ATOM 666 N N . ASN A 1 93 ? 13.839 -8.113 -6.409 1.00 92.06 93 ASN A N 1
ATOM 667 C CA . ASN A 1 93 ? 14.838 -7.473 -5.536 1.00 92.06 93 ASN A CA 1
ATOM 668 C C . ASN A 1 93 ? 14.277 -6.341 -4.645 1.00 92.06 93 ASN A C 1
ATOM 670 O O . ASN A 1 93 ? 14.723 -5.193 -4.697 1.00 92.06 93 ASN A O 1
ATOM 674 N N . VAL A 1 94 ? 13.280 -6.684 -3.827 1.00 94.94 94 VAL A N 1
ATOM 675 C CA . VAL A 1 94 ? 12.703 -5.772 -2.832 1.00 94.94 94 VAL A CA 1
ATOM 676 C C . VAL A 1 94 ? 13.567 -5.755 -1.574 1.00 94.94 94 VAL A C 1
ATOM 678 O O . VAL A 1 94 ? 13.953 -6.807 -1.056 1.00 94.94 94 VAL A O 1
ATOM 681 N N . VAL A 1 95 ? 13.822 -4.564 -1.038 1.00 95.25 95 VAL A N 1
ATOM 682 C CA . VAL A 1 95 ? 14.531 -4.357 0.230 1.00 95.25 95 VAL A CA 1
ATOM 683 C C . VAL A 1 95 ? 13.623 -3.597 1.189 1.00 95.25 95 VAL A C 1
ATOM 685 O O . VAL A 1 95 ? 13.067 -2.573 0.817 1.00 95.25 95 VAL A O 1
ATOM 688 N N . SER A 1 96 ? 13.482 -4.066 2.432 1.00 97.06 96 SER A N 1
ATOM 689 C CA . SER A 1 96 ? 12.830 -3.280 3.490 1.00 97.06 96 SER A CA 1
ATOM 690 C C . SER A 1 96 ? 13.788 -2.185 3.952 1.00 97.06 96 SER A C 1
ATOM 692 O O . SER A 1 96 ? 14.898 -2.485 4.391 1.00 97.06 96 SER A O 1
ATOM 694 N N . THR A 1 97 ? 13.361 -0.929 3.884 1.00 97.06 97 THR A N 1
ATOM 695 C CA . THR A 1 97 ? 14.231 0.238 4.102 1.00 97.06 97 THR A CA 1
ATOM 696 C C . THR A 1 97 ? 13.895 1.032 5.360 1.00 97.06 97 THR A C 1
ATOM 698 O O . THR A 1 97 ? 14.691 1.863 5.801 1.00 97.06 97 THR A O 1
ATOM 701 N N . GLY A 1 98 ? 12.752 0.766 5.993 1.00 96.44 98 GLY A N 1
ATOM 702 C CA . GLY A 1 98 ? 12.445 1.325 7.305 1.00 96.44 98 GLY A CA 1
ATOM 703 C C . GLY A 1 98 ? 10.997 1.152 7.732 1.00 96.44 98 GLY A C 1
ATOM 704 O O . GLY A 1 98 ? 10.164 0.627 6.999 1.00 96.44 98 GLY A O 1
ATOM 705 N N . THR A 1 99 ? 10.704 1.638 8.933 1.00 96.31 99 THR A N 1
ATOM 706 C CA . THR A 1 99 ? 9.349 1.740 9.480 1.00 96.31 99 THR A CA 1
ATOM 707 C C . THR A 1 99 ? 9.152 3.106 10.121 1.00 96.31 99 THR A C 1
ATOM 709 O O . THR A 1 99 ? 10.117 3.700 10.605 1.00 96.31 99 THR A O 1
ATOM 712 N N . GLY A 1 100 ? 7.913 3.583 10.188 1.00 92.25 100 GLY A N 1
ATOM 713 C CA . GLY A 1 100 ? 7.576 4.855 10.818 1.00 92.25 100 GLY A CA 1
ATOM 714 C C . GLY A 1 100 ? 6.175 4.880 11.417 1.00 92.25 100 GLY A C 1
ATOM 715 O O . GLY A 1 100 ? 5.366 3.977 11.201 1.00 92.25 100 GLY A O 1
ATOM 716 N N . LEU A 1 101 ? 5.903 5.947 12.167 1.00 90.81 101 LEU A N 1
ATOM 717 C CA . LEU A 1 101 ? 4.583 6.278 12.693 1.00 90.81 101 LEU A CA 1
ATOM 718 C C . LEU A 1 101 ? 4.150 7.612 12.087 1.00 90.81 101 LEU A C 1
ATOM 720 O O . LEU A 1 101 ? 4.885 8.596 12.156 1.00 90.81 101 LEU A O 1
ATOM 724 N N . ILE A 1 102 ? 2.959 7.637 11.503 1.00 88.19 102 ILE A N 1
ATOM 725 C CA . ILE A 1 102 ? 2.341 8.815 10.900 1.00 88.19 102 ILE A CA 1
ATOM 726 C C . ILE A 1 102 ? 1.267 9.316 11.855 1.00 88.19 102 ILE A C 1
ATOM 728 O O . ILE A 1 102 ? 0.350 8.576 12.210 1.00 88.19 102 ILE A O 1
ATOM 732 N N . ALA A 1 103 ? 1.390 10.564 12.295 1.00 85.25 103 ALA A N 1
ATOM 733 C CA . ALA A 1 103 ? 0.406 11.175 13.176 1.00 85.25 103 ALA A CA 1
ATOM 734 C C . ALA A 1 103 ? -0.871 11.539 12.404 1.00 85.25 103 ALA A C 1
ATOM 736 O O . ALA A 1 103 ? -0.808 12.115 11.320 1.00 85.25 103 ALA A O 1
ATOM 737 N N . GLY A 1 104 ? -2.028 11.268 13.008 1.00 84.94 104 GLY A N 1
ATOM 738 C CA . GLY A 1 104 ? -3.324 11.642 12.446 1.00 84.94 104 GLY A CA 1
ATOM 739 C C . GLY A 1 104 ? -3.910 10.600 11.493 1.00 84.94 104 GLY A C 1
ATOM 740 O O . GLY A 1 104 ? -3.632 9.409 11.596 1.00 84.94 104 GLY A O 1
ATOM 741 N N . ASN A 1 105 ? -4.793 11.066 10.612 1.00 84.56 105 ASN A N 1
ATOM 742 C CA . ASN A 1 105 ? -5.660 10.252 9.755 1.00 84.56 105 ASN A CA 1
ATOM 743 C C . ASN A 1 105 ? -5.398 10.465 8.255 1.00 84.56 105 ASN A C 1
ATOM 745 O O . ASN A 1 105 ? -6.202 10.041 7.429 1.00 84.56 105 ASN A O 1
ATOM 749 N N . SER A 1 106 ? -4.315 11.150 7.896 1.00 90.38 106 SER A N 1
ATOM 750 C CA . SER A 1 106 ? -3.972 11.453 6.508 1.00 90.38 106 SER A CA 1
ATOM 751 C C . SER A 1 106 ? -2.472 11.383 6.275 1.00 90.38 106 SER A C 1
ATOM 753 O O . SER A 1 106 ? -1.681 11.617 7.188 1.00 90.38 106 SER A O 1
ATOM 755 N N . PHE A 1 107 ? -2.100 11.133 5.030 1.00 95.06 107 PHE A N 1
ATOM 756 C CA . PHE A 1 107 ? -0.732 11.184 4.539 1.00 95.06 107 PHE A CA 1
ATOM 757 C C . PHE A 1 107 ? -0.733 11.878 3.179 1.00 95.06 107 PHE A C 1
ATOM 759 O O . PHE A 1 107 ? -1.639 11.649 2.379 1.00 95.06 107 PHE A O 1
ATOM 766 N N . THR A 1 108 ? 0.278 12.704 2.926 1.00 96.75 108 THR A N 1
ATOM 767 C CA . THR A 1 108 ? 0.507 13.332 1.625 1.00 96.75 108 THR A CA 1
ATOM 768 C C . THR A 1 108 ? 1.999 13.495 1.418 1.00 96.75 108 THR A C 1
ATOM 770 O O . THR A 1 108 ? 2.660 14.149 2.223 1.00 96.75 108 THR A O 1
ATOM 773 N N . ASP A 1 109 ? 2.487 12.956 0.312 1.00 97.06 109 ASP A N 1
ATOM 774 C CA . ASP A 1 109 ? 3.833 13.165 -0.194 1.00 97.06 109 ASP A CA 1
ATOM 775 C C . ASP A 1 109 ? 3.771 13.217 -1.725 1.00 97.06 109 ASP A C 1
ATOM 777 O O . ASP A 1 109 ? 3.288 12.285 -2.366 1.00 97.06 109 ASP A O 1
ATOM 781 N N . THR A 1 110 ? 4.184 14.346 -2.301 1.00 95.50 110 THR A N 1
ATOM 782 C CA . THR A 1 110 ? 4.164 14.609 -3.752 1.00 95.50 110 THR A CA 1
ATOM 783 C C . THR A 1 110 ? 5.464 14.220 -4.446 1.00 95.50 110 THR A C 1
ATOM 785 O O . THR A 1 110 ? 5.593 14.415 -5.647 1.00 95.50 110 THR A O 1
ATOM 788 N N . THR A 1 111 ? 6.446 13.758 -3.679 1.00 95.00 111 THR A N 1
ATOM 789 C CA . THR A 1 111 ? 7.766 13.338 -4.145 1.00 95.00 111 THR A CA 1
ATOM 790 C C . THR A 1 111 ? 8.170 12.117 -3.335 1.00 95.00 111 THR A C 1
ATOM 792 O O . THR A 1 111 ? 9.200 12.130 -2.658 1.00 95.00 111 THR A O 1
ATOM 795 N N . PHE A 1 112 ? 7.317 11.089 -3.334 1.00 96.81 112 PHE A N 1
ATOM 796 C CA . PHE A 1 112 ? 7.429 9.944 -2.437 1.00 96.81 112 PHE A CA 1
ATOM 797 C C . PHE A 1 112 ? 8.514 8.971 -2.917 1.00 96.81 112 PHE A C 1
ATOM 799 O O . PHE A 1 112 ? 8.262 7.808 -3.215 1.00 96.81 112 PHE A O 1
ATOM 806 N N . PHE A 1 113 ? 9.737 9.482 -3.026 1.00 95.88 113 PHE A N 1
ATOM 807 C CA . PHE A 1 113 ? 10.886 8.829 -3.627 1.00 95.88 113 PHE A CA 1
ATOM 808 C C . PHE A 1 113 ? 11.670 8.001 -2.609 1.00 95.88 113 PHE A C 1
ATOM 810 O O . PHE A 1 113 ? 11.768 8.370 -1.427 1.00 95.88 113 PHE A O 1
ATOM 817 N N . PRO A 1 114 ? 12.316 6.911 -3.052 1.00 94.25 114 PRO A N 1
ATOM 818 C CA . PRO A 1 114 ? 13.206 6.160 -2.190 1.00 94.25 114 PRO A CA 1
ATOM 819 C C . PRO A 1 114 ? 14.450 6.996 -1.849 1.00 94.25 114 PRO A C 1
ATOM 821 O O . PRO A 1 114 ? 15.023 7.684 -2.683 1.00 94.25 114 PRO A O 1
ATOM 824 N N . THR A 1 115 ? 14.951 6.962 -0.618 1.00 94.25 115 THR A N 1
ATOM 825 C CA . THR A 1 115 ? 14.589 6.025 0.451 1.00 94.25 115 THR A CA 1
ATOM 826 C C . THR A 1 115 ? 13.562 6.618 1.423 1.00 94.25 115 THR A C 1
ATOM 828 O O . THR A 1 115 ? 13.774 7.700 1.968 1.00 94.25 115 THR A O 1
ATOM 831 N N . ASN A 1 116 ? 12.497 5.863 1.712 1.00 95.50 116 ASN A N 1
ATOM 832 C CA . ASN A 1 116 ? 11.472 6.150 2.728 1.00 95.50 116 ASN A CA 1
ATOM 833 C C . ASN A 1 116 ? 10.737 7.494 2.544 1.00 95.50 116 ASN A C 1
ATOM 835 O O . ASN A 1 116 ? 10.399 8.137 3.538 1.00 95.50 116 ASN A O 1
ATOM 839 N N . GLY A 1 117 ? 10.530 7.944 1.304 1.00 92.69 117 GLY A N 1
ATOM 840 C CA . GLY A 1 117 ? 9.908 9.244 1.009 1.00 92.69 117 GLY A CA 1
ATOM 841 C C . GLY A 1 117 ? 10.793 10.465 1.264 1.00 92.69 117 GLY A C 1
ATOM 842 O O . GLY A 1 117 ? 10.326 11.594 1.217 1.00 92.69 117 GLY A O 1
ATOM 843 N N . ALA A 1 118 ? 12.076 10.266 1.571 1.00 91.94 118 ALA A N 1
ATOM 844 C CA . ALA A 1 118 ? 13.029 11.352 1.813 1.00 91.94 118 ALA A CA 1
ATOM 845 C C . ALA A 1 118 ? 14.077 11.484 0.694 1.00 91.94 118 ALA A C 1
ATOM 847 O O . ALA A 1 118 ? 15.031 12.255 0.821 1.00 91.94 118 ALA A O 1
ATOM 848 N N . GLY A 1 119 ? 13.941 10.691 -0.370 1.00 89.38 119 GLY A N 1
ATOM 849 C CA . GLY A 1 119 ? 14.850 10.681 -1.508 1.00 89.38 119 GLY A CA 1
ATOM 850 C C . GLY A 1 119 ? 14.734 11.901 -2.413 1.00 89.38 119 GLY A C 1
ATOM 851 O O . GLY A 1 119 ? 13.728 12.601 -2.423 1.00 89.38 119 GLY A O 1
ATOM 852 N N . SER A 1 120 ? 15.765 12.127 -3.228 1.00 87.81 120 SER A N 1
ATOM 853 C CA . SER A 1 120 ? 15.795 13.201 -4.230 1.00 87.81 120 SER A CA 1
ATOM 854 C C . SER A 1 120 ? 15.541 12.724 -5.661 1.00 87.81 120 SER A C 1
ATOM 856 O O . SER A 1 120 ? 15.641 13.520 -6.594 1.00 87.81 120 SER A O 1
ATOM 858 N N . SER A 1 121 ? 15.343 11.424 -5.880 1.00 88.81 121 SER A N 1
ATOM 859 C CA . SER A 1 121 ? 15.289 10.843 -7.222 1.00 88.81 121 SER A CA 1
ATOM 860 C C . SER A 1 121 ? 14.436 9.587 -7.243 1.00 88.81 121 SER A C 1
ATOM 862 O O . SER A 1 121 ? 14.519 8.781 -6.317 1.00 88.81 121 SER A O 1
ATOM 864 N N . ASN A 1 122 ? 13.681 9.426 -8.326 1.00 88.81 122 ASN A N 1
ATOM 865 C CA . ASN A 1 122 ? 12.947 8.213 -8.631 1.00 88.81 122 ASN A CA 1
ATOM 866 C C . ASN A 1 122 ? 13.689 7.361 -9.668 1.00 88.81 122 ASN A C 1
ATOM 868 O O . ASN A 1 122 ? 14.278 7.913 -10.598 1.00 88.81 122 ASN A O 1
ATOM 872 N N . GLY A 1 123 ? 13.665 6.042 -9.509 1.00 87.94 123 GLY A N 1
ATOM 873 C CA . GLY A 1 123 ? 14.236 5.093 -10.457 1.00 87.94 123 GLY A CA 1
ATOM 874 C C . GLY A 1 123 ? 15.764 5.044 -10.508 1.00 87.94 123 GLY A C 1
ATOM 875 O O . GLY A 1 123 ? 16.491 5.546 -9.632 1.00 87.94 123 GLY A O 1
ATOM 876 N N . GLY A 1 124 ? 16.279 4.371 -11.538 1.00 86.50 124 GLY A N 1
ATOM 877 C CA . GLY A 1 124 ? 17.704 4.127 -11.711 1.00 86.50 124 GLY A CA 1
ATOM 878 C C . GLY A 1 124 ? 18.334 3.386 -10.529 1.00 86.50 124 GLY A C 1
ATOM 879 O O . GLY A 1 124 ? 17.774 2.472 -9.925 1.00 86.50 124 GLY A O 1
ATOM 880 N N . GLN A 1 125 ? 19.531 3.830 -10.140 1.00 87.44 125 GLN A N 1
ATOM 881 C CA . GLN A 1 125 ? 20.284 3.242 -9.021 1.00 87.44 125 GLN A CA 1
ATOM 882 C C . GLN A 1 125 ? 19.596 3.407 -7.654 1.00 87.44 125 GLN A C 1
ATOM 884 O O . GLN A 1 125 ? 19.995 2.744 -6.698 1.00 87.44 125 GLN A O 1
ATOM 889 N N . ASN A 1 126 ? 18.595 4.289 -7.546 1.00 89.38 126 ASN A N 1
ATOM 890 C CA . ASN A 1 126 ? 17.853 4.517 -6.305 1.00 89.38 126 ASN A CA 1
ATOM 891 C C . ASN A 1 126 ? 16.671 3.547 -6.150 1.00 89.38 126 ASN A C 1
ATOM 893 O O . ASN A 1 126 ? 16.196 3.357 -5.031 1.00 89.38 126 ASN A O 1
ATOM 897 N N . GLY A 1 127 ? 16.230 2.912 -7.243 1.00 93.00 127 GLY A N 1
ATOM 898 C CA . GLY A 1 127 ? 15.022 2.091 -7.283 1.00 93.00 127 GLY A CA 1
ATOM 899 C C . GLY A 1 127 ? 13.738 2.915 -7.149 1.00 93.00 127 GLY A C 1
ATOM 900 O O . GLY A 1 127 ? 13.744 4.124 -7.358 1.00 93.00 127 GLY A O 1
ATOM 901 N N . PHE A 1 128 ? 12.652 2.247 -6.767 1.00 95.00 128 PHE A N 1
ATOM 902 C CA . PHE A 1 128 ? 11.293 2.790 -6.684 1.00 95.00 128 PHE A CA 1
ATOM 903 C C . PHE A 1 128 ? 10.709 2.568 -5.295 1.00 95.00 128 PHE A C 1
ATOM 905 O O . PHE A 1 128 ? 10.983 1.547 -4.648 1.00 95.00 128 PHE A O 1
ATOM 912 N N . GLN A 1 129 ? 9.921 3.528 -4.816 1.00 96.69 129 GLN A N 1
ATOM 913 C CA . GLN A 1 129 ? 9.338 3.468 -3.479 1.00 96.69 129 GLN A CA 1
ATOM 914 C C . GLN A 1 129 ? 8.093 2.583 -3.477 1.00 96.69 129 GLN A C 1
ATOM 916 O O . GLN A 1 129 ? 7.125 2.825 -4.191 1.00 96.69 129 GLN A O 1
ATOM 921 N N . THR A 1 130 ? 8.056 1.609 -2.573 1.00 97.62 130 THR A N 1
ATOM 922 C CA . THR A 1 130 ? 6.803 0.935 -2.219 1.00 97.62 130 THR A CA 1
ATOM 923 C C . THR A 1 130 ? 6.611 1.002 -0.712 1.00 97.62 130 THR A C 1
ATOM 925 O O . THR A 1 130 ? 7.567 1.162 0.055 1.00 97.62 130 THR A O 1
ATOM 928 N N . ALA A 1 131 ? 5.367 0.986 -0.252 1.00 98.62 131 ALA A N 1
ATOM 929 C CA . ALA A 1 131 ? 5.069 1.116 1.165 1.00 98.62 131 ALA A CA 1
ATOM 930 C C . ALA A 1 131 ? 3.792 0.374 1.549 1.00 98.62 131 ALA A C 1
ATOM 932 O O . ALA A 1 131 ? 2.874 0.227 0.745 1.00 98.62 131 ALA A O 1
ATOM 933 N N . ILE A 1 132 ? 3.738 -0.059 2.805 1.00 98.69 132 ILE A N 1
ATOM 934 C CA . ILE A 1 132 ? 2.528 -0.569 3.443 1.00 98.69 132 ILE A CA 1
ATOM 935 C C . ILE A 1 132 ? 2.190 0.374 4.586 1.00 98.69 132 ILE A C 1
ATOM 937 O O . ILE A 1 132 ? 2.959 0.483 5.539 1.00 98.69 132 ILE A O 1
ATOM 941 N N . PHE A 1 133 ? 1.036 1.027 4.513 1.00 97.75 133 PHE A N 1
ATOM 942 C CA . PHE A 1 133 ? 0.461 1.772 5.627 1.00 97.75 133 PHE A CA 1
ATOM 943 C C . PHE A 1 133 ? -0.604 0.918 6.299 1.00 97.75 133 PHE A C 1
ATOM 945 O O . PHE A 1 133 ? -1.378 0.241 5.629 1.00 97.75 133 PHE A O 1
ATOM 952 N N . SER A 1 134 ? -0.682 0.959 7.621 1.00 95.19 134 SER A N 1
ATOM 953 C CA . SER A 1 134 ? -1.678 0.190 8.362 1.00 95.19 134 SER A CA 1
ATOM 954 C C . SER A 1 134 ? -2.081 0.879 9.649 1.00 95.19 134 SER A C 1
ATOM 956 O O . SER A 1 134 ? -1.284 1.583 10.272 1.00 95.19 134 SER A O 1
ATOM 958 N N . GLY A 1 135 ? -3.289 0.607 10.109 1.00 91.19 135 GLY A N 1
ATOM 959 C CA . GLY A 1 135 ? -3.727 1.072 11.411 1.00 91.19 135 GLY A CA 1
ATOM 960 C C . GLY A 1 135 ? -5.121 0.598 11.758 1.00 91.19 135 GLY A C 1
ATOM 961 O O . GLY A 1 135 ? -5.785 -0.107 10.996 1.00 91.19 135 GLY A O 1
ATOM 962 N N . ASN A 1 136 ? -5.559 1.016 12.936 1.00 88.94 136 ASN A N 1
ATOM 963 C CA . ASN A 1 136 ? -6.874 0.711 13.458 1.00 88.94 136 ASN A CA 1
ATOM 964 C C . ASN A 1 136 ? -7.640 1.994 13.690 1.00 88.94 136 ASN A C 1
ATOM 966 O O . ASN A 1 136 ? -7.085 3.028 14.077 1.00 88.94 136 ASN A O 1
ATOM 970 N N . PHE A 1 137 ? -8.942 1.891 13.499 1.00 88.25 137 PHE A N 1
ATOM 971 C CA . PHE A 1 137 ? -9.832 2.985 13.755 1.00 88.25 137 PHE A CA 1
ATOM 972 C C . PHE A 1 137 ? -11.158 2.549 14.353 1.00 88.25 137 PHE A C 1
ATOM 974 O O . PHE A 1 137 ? -11.502 1.371 14.318 1.00 88.25 137 PHE A O 1
ATOM 981 N N . PHE A 1 138 ? -11.887 3.493 14.944 1.00 86.88 138 PHE A N 1
ATOM 982 C CA . PHE A 1 138 ? -13.148 3.217 15.621 1.00 86.88 138 PHE A CA 1
ATOM 983 C C . PHE A 1 138 ? -14.293 4.074 15.081 1.00 86.88 138 PHE A C 1
ATOM 985 O O . PHE A 1 138 ? -14.154 5.292 14.933 1.00 86.88 138 PHE A O 1
ATOM 992 N N . LEU A 1 139 ? -15.440 3.434 14.847 1.00 87.62 139 LEU A N 1
ATOM 993 C CA . LEU A 1 139 ? -16.700 4.071 14.479 1.00 87.62 139 LEU A CA 1
ATOM 994 C C . LEU A 1 139 ? -17.713 3.926 15.621 1.00 87.62 139 LEU A C 1
ATOM 996 O O . LEU A 1 139 ? -18.065 2.819 16.022 1.00 87.62 139 LEU A O 1
ATOM 1000 N N . ASN A 1 140 ? -18.236 5.050 16.118 1.00 88.00 140 ASN A N 1
ATOM 1001 C CA . ASN A 1 140 ? -19.244 5.054 17.191 1.00 88.00 140 ASN A CA 1
ATOM 1002 C C . ASN A 1 140 ? -20.609 4.497 16.748 1.00 88.00 140 ASN A C 1
ATOM 1004 O O . ASN A 1 140 ? -21.424 4.106 17.579 1.00 88.00 140 ASN A O 1
ATOM 1008 N N . ALA A 1 141 ? -20.868 4.497 15.443 1.00 90.25 141 ALA A N 1
ATOM 1009 C CA . ALA A 1 141 ? -22.088 4.007 14.827 1.00 90.25 141 ALA A CA 1
ATOM 1010 C C . ALA A 1 141 ? -21.771 3.495 13.418 1.00 90.25 141 ALA A C 1
ATOM 1012 O O . ALA A 1 141 ? -20.808 3.951 12.795 1.00 90.25 141 ALA A O 1
ATOM 1013 N N . ALA A 1 142 ? -22.609 2.584 12.922 1.00 94.19 142 ALA A N 1
ATOM 1014 C CA . ALA A 1 142 ? -22.543 2.148 11.536 1.00 94.19 142 ALA A CA 1
ATOM 1015 C C . ALA A 1 142 ? -22.820 3.328 10.596 1.00 94.19 142 ALA A C 1
ATOM 1017 O O . ALA A 1 142 ? -23.743 4.110 10.838 1.00 94.19 142 ALA A O 1
ATOM 1018 N N . GLN A 1 143 ? -22.020 3.465 9.542 1.00 93.44 143 GLN A N 1
ATOM 1019 C CA . GLN A 1 143 ? -22.103 4.589 8.610 1.00 93.44 143 GLN A CA 1
ATOM 1020 C C . GLN A 1 143 ? -21.425 4.278 7.270 1.00 93.44 143 GLN A C 1
ATOM 1022 O O . GLN A 1 143 ? -20.596 3.374 7.170 1.00 93.44 143 GLN A O 1
ATOM 1027 N N . SER A 1 144 ? -21.762 5.068 6.248 1.00 93.88 144 SER A N 1
ATOM 1028 C CA . SER A 1 144 ? -21.024 5.109 4.984 1.00 93.88 144 SER A CA 1
ATOM 1029 C C . SER A 1 144 ? -19.794 6.000 5.144 1.00 93.88 144 SER A C 1
ATOM 1031 O O . SER A 1 144 ? -19.924 7.188 5.437 1.00 93.88 144 SER A O 1
ATOM 1033 N N . VAL A 1 145 ? -18.611 5.427 4.951 1.00 92.69 145 VAL A N 1
ATOM 1034 C CA . VAL A 1 145 ? -17.307 6.081 5.099 1.00 92.69 145 VAL A CA 1
ATOM 1035 C C . VAL A 1 145 ? -16.729 6.345 3.710 1.00 92.69 145 VAL A C 1
ATOM 1037 O O . VAL A 1 145 ? -16.577 5.415 2.920 1.00 92.69 145 VAL A O 1
ATOM 1040 N N . LEU A 1 146 ? -16.422 7.608 3.402 1.00 92.50 146 LEU A N 1
ATOM 1041 C CA . LEU A 1 146 ? -15.768 7.991 2.149 1.00 92.50 146 LEU A CA 1
ATOM 1042 C C . LEU A 1 146 ? -14.253 7.819 2.278 1.00 92.50 146 LEU A C 1
ATOM 1044 O O . LEU A 1 146 ? -13.614 8.534 3.044 1.00 92.50 146 LEU A O 1
ATOM 1048 N N . PHE A 1 147 ? -13.681 6.917 1.493 1.00 93.88 147 PHE A N 1
ATOM 1049 C CA . PHE A 1 147 ? -12.240 6.793 1.327 1.00 93.88 147 PHE A CA 1
ATOM 1050 C C . PHE A 1 147 ? -11.790 7.506 0.061 1.00 93.88 147 PHE A C 1
ATOM 1052 O O . PHE A 1 147 ? -12.475 7.458 -0.963 1.00 93.88 147 PHE A O 1
ATOM 1059 N N . SER A 1 148 ? -10.623 8.138 0.148 1.00 95.06 148 SER A N 1
ATOM 1060 C CA . SER A 1 148 ? -9.976 8.838 -0.954 1.00 95.06 148 SER A CA 1
ATOM 1061 C C . SER A 1 148 ? -8.493 8.488 -0.975 1.00 95.06 148 SER A C 1
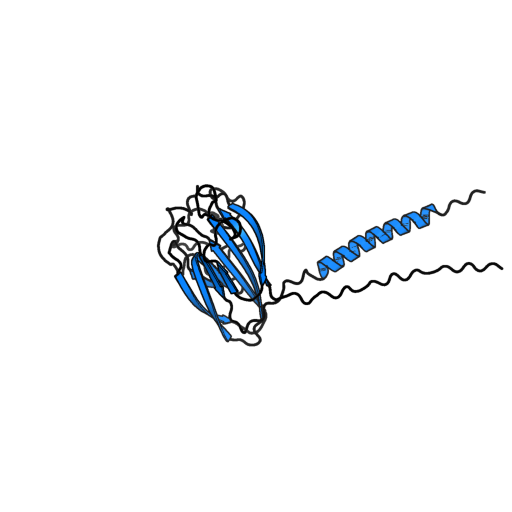ATOM 1063 O O . SER A 1 148 ? -7.813 8.638 0.046 1.00 95.06 148 SER A O 1
ATOM 1065 N N . ILE A 1 149 ? -8.015 8.005 -2.122 1.00 97.00 149 ILE A N 1
ATOM 1066 C CA . ILE A 1 149 ? -6.595 7.750 -2.382 1.00 97.00 149 ILE A CA 1
ATOM 1067 C C . ILE A 1 149 ? -6.216 8.426 -3.697 1.00 97.00 149 ILE A C 1
ATOM 1069 O O . ILE A 1 149 ? -6.952 8.335 -4.675 1.00 97.00 149 ILE A O 1
ATOM 1073 N N . SER A 1 150 ? -5.069 9.089 -3.725 1.00 97.75 150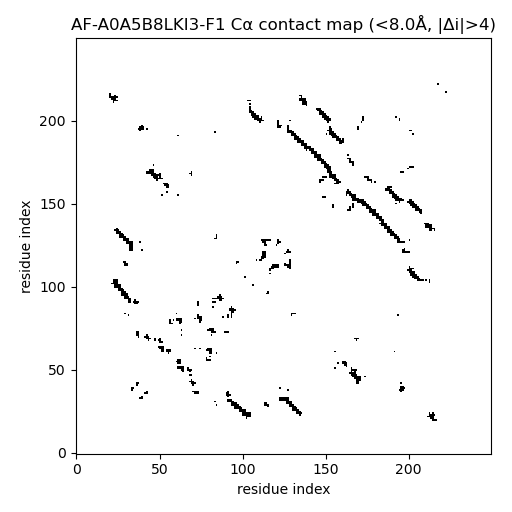 SER A N 1
ATOM 1074 C CA . SER A 1 150 ? -4.424 9.593 -4.929 1.00 97.75 150 SER A CA 1
ATOM 1075 C C . SER A 1 150 ? -3.040 8.982 -5.004 1.00 97.75 150 SER A C 1
ATOM 1077 O O . SER A 1 150 ? -2.276 9.114 -4.048 1.00 97.75 150 SER A O 1
ATOM 1079 N N . ALA A 1 151 ? -2.734 8.311 -6.107 1.00 97.88 151 ALA A N 1
ATOM 1080 C CA . ALA A 1 151 ? -1.452 7.644 -6.281 1.00 97.88 151 ALA A CA 1
ATOM 1081 C C . ALA A 1 151 ? -0.894 7.849 -7.686 1.00 97.88 151 ALA A C 1
ATOM 1083 O O . ALA A 1 151 ? -1.653 8.084 -8.632 1.00 97.88 151 ALA A O 1
ATOM 1084 N N . ASP A 1 152 ? 0.426 7.793 -7.740 1.00 96.44 152 ASP A N 1
ATOM 1085 C CA . ASP A 1 152 ? 1.298 7.705 -8.901 1.00 96.44 152 ASP A CA 1
ATOM 1086 C C . ASP A 1 152 ? 2.395 6.712 -8.476 1.00 96.44 152 ASP A C 1
ATOM 1088 O O . ASP A 1 152 ? 3.276 7.083 -7.702 1.00 96.44 152 ASP A O 1
ATOM 1092 N N . ASP A 1 153 ? 2.278 5.406 -8.717 1.00 95.00 153 ASP A N 1
ATOM 1093 C CA . ASP A 1 153 ? 1.315 4.706 -9.579 1.00 95.00 153 ASP A CA 1
ATOM 1094 C C . ASP A 1 153 ? 0.209 3.975 -8.784 1.00 95.00 153 ASP A C 1
ATOM 1096 O O . ASP A 1 153 ? -0.924 4.449 -8.660 1.00 95.00 153 ASP A O 1
ATOM 1100 N N . ASP A 1 154 ? 0.536 2.816 -8.205 1.00 97.44 154 ASP A N 1
ATOM 1101 C CA . ASP A 1 154 ? -0.426 1.865 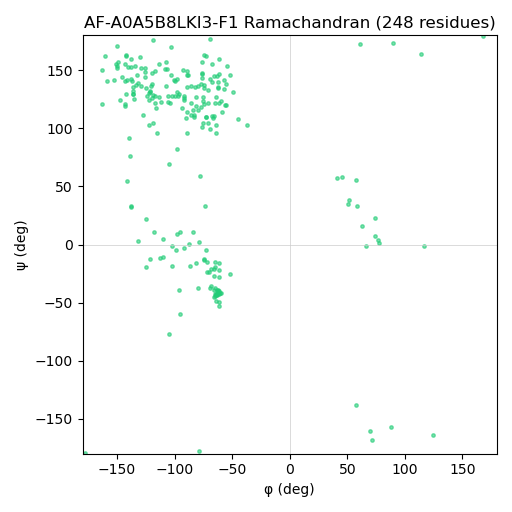-7.656 1.00 97.44 154 ASP A CA 1
ATOM 1102 C C . ASP A 1 154 ? -0.753 2.142 -6.179 1.00 97.44 154 ASP A C 1
ATOM 1104 O O . ASP A 1 154 ? 0.130 2.301 -5.331 1.00 97.44 154 ASP A O 1
ATOM 1108 N N . ALA A 1 155 ? -2.041 2.081 -5.833 1.00 98.38 155 ALA A N 1
ATOM 1109 C CA . ALA A 1 155 ? -2.520 2.061 -4.459 1.00 98.38 155 ALA A CA 1
ATOM 1110 C C . ALA A 1 155 ? -3.739 1.143 -4.252 1.00 98.38 155 ALA A C 1
ATOM 1112 O O . ALA A 1 155 ? -4.763 1.262 -4.929 1.00 98.38 155 ALA A O 1
ATOM 1113 N N . PHE A 1 156 ? -3.668 0.257 -3.253 1.00 98.62 156 PHE A N 1
ATOM 1114 C CA . PHE A 1 156 ? -4.740 -0.681 -2.902 1.00 98.62 156 PHE A CA 1
ATOM 1115 C C . PHE A 1 156 ? -5.098 -0.579 -1.420 1.00 98.62 156 PHE A C 1
ATOM 1117 O O . PHE A 1 156 ? -4.312 -0.970 -0.555 1.00 98.62 156 PHE A O 1
ATOM 1124 N N . LEU A 1 157 ? -6.295 -0.072 -1.126 1.00 98.19 157 LEU A N 1
ATOM 1125 C CA . LEU A 1 157 ? -6.824 0.052 0.228 1.00 98.19 157 LEU A CA 1
ATOM 1126 C C . LEU A 1 157 ? -7.724 -1.136 0.566 1.00 98.19 157 LEU A C 1
ATOM 1128 O O . LEU A 1 157 ? -8.689 -1.433 -0.146 1.00 98.19 157 LEU A O 1
ATOM 1132 N N . PHE A 1 158 ? -7.455 -1.752 1.710 1.00 98.44 158 PHE A N 1
ATOM 1133 C CA . PHE A 1 158 ? -8.271 -2.788 2.324 1.00 98.44 158 PHE A CA 1
ATOM 1134 C C . PHE A 1 158 ? -8.739 -2.320 3.698 1.00 98.44 158 PHE A C 1
ATOM 1136 O O . PHE A 1 158 ? -7.954 -1.758 4.460 1.00 98.44 158 PHE A O 1
ATOM 1143 N N . VAL A 1 159 ? -10.003 -2.583 4.019 1.00 96.69 159 VAL A N 1
ATOM 1144 C CA . VAL A 1 159 ? -10.608 -2.369 5.335 1.00 96.69 159 VAL A CA 1
ATOM 1145 C C . VAL A 1 159 ? -11.187 -3.698 5.804 1.00 96.69 159 VAL A C 1
ATOM 1147 O O . VAL A 1 159 ? -11.890 -4.366 5.049 1.00 96.69 159 VAL A O 1
ATOM 1150 N N . ASP A 1 160 ? -10.832 -4.123 7.016 1.00 95.81 160 ASP A N 1
ATOM 1151 C CA . ASP A 1 160 ? -11.177 -5.440 7.577 1.00 95.81 160 ASP A CA 1
ATOM 1152 C C . ASP A 1 160 ? -10.833 -6.619 6.644 1.00 95.81 160 ASP A C 1
ATOM 1154 O O . ASP A 1 160 ? -11.547 -7.618 6.559 1.00 95.81 160 ASP A O 1
ATOM 1158 N N . GLY A 1 161 ? -9.728 -6.490 5.902 1.00 95.50 161 GLY A N 1
ATOM 1159 C CA . GLY A 1 161 ? -9.263 -7.493 4.936 1.00 95.50 161 GLY A CA 1
ATOM 1160 C C . GLY A 1 161 ? -10.021 -7.516 3.602 1.00 95.50 161 GLY A C 1
ATOM 1161 O O . GLY A 1 161 ? -9.684 -8.326 2.738 1.00 95.50 161 GLY A O 1
ATOM 1162 N N . VAL A 1 162 ? -11.000 -6.626 3.406 1.00 97.19 162 VAL A N 1
ATOM 1163 C CA . VAL A 1 162 ? -11.781 -6.487 2.169 1.00 97.19 162 VAL A CA 1
ATOM 1164 C C . VAL A 1 162 ? -11.366 -5.222 1.424 1.00 97.19 162 VAL A C 1
ATOM 1166 O O . VAL A 1 162 ? -11.188 -4.167 2.026 1.00 97.19 162 VAL A O 1
ATOM 1169 N N . SER A 1 163 ? -11.205 -5.306 0.105 1.00 97.75 163 SER A N 1
ATOM 1170 C CA . SER A 1 163 ? -10.833 -4.159 -0.723 1.00 97.75 163 SER A CA 1
ATOM 1171 C C . SER A 1 163 ? -11.899 -3.066 -0.631 1.00 97.75 163 SER A C 1
ATOM 1173 O O . SER A 1 163 ? -13.070 -3.292 -0.935 1.00 97.75 163 SER A O 1
ATOM 1175 N N . ALA A 1 164 ? -11.471 -1.887 -0.192 1.00 96.69 164 ALA A N 1
ATOM 1176 C CA . ALA A 1 164 ? -12.292 -0.692 -0.055 1.00 96.69 164 ALA A CA 1
ATOM 1177 C C . ALA A 1 164 ? -12.164 0.220 -1.282 1.00 96.69 164 ALA A C 1
ATOM 1179 O O . ALA A 1 164 ? -13.147 0.815 -1.719 1.00 96.69 164 ALA A O 1
ATOM 1180 N N . LEU A 1 165 ? -10.949 0.341 -1.824 1.00 96.50 165 LEU A N 1
ATOM 1181 C CA . LEU A 1 165 ? -10.635 1.217 -2.947 1.00 96.50 165 LEU A CA 1
ATOM 1182 C C . LEU A 1 165 ? -9.357 0.739 -3.638 1.00 96.50 165 LEU A C 1
ATOM 1184 O O . LEU A 1 165 ? -8.408 0.329 -2.972 1.00 96.50 165 LEU A O 1
ATOM 1188 N N . GLN A 1 166 ? -9.325 0.800 -4.965 1.00 97.69 166 GLN A N 1
ATOM 1189 C CA . GLN A 1 166 ? -8.142 0.476 -5.757 1.00 97.69 166 GLN A CA 1
ATOM 1190 C C . GLN A 1 166 ? -7.892 1.579 -6.777 1.00 97.69 166 GLN A C 1
ATOM 1192 O O . GLN A 1 166 ? -8.831 2.077 -7.397 1.00 97.69 166 GLN A O 1
ATOM 1197 N N . ASN A 1 167 ? -6.625 1.919 -6.942 1.00 97.50 167 ASN A N 1
ATOM 1198 C CA . ASN A 1 167 ? -6.105 2.824 -7.947 1.00 97.50 167 ASN A CA 1
ATOM 1199 C C . ASN A 1 167 ? -4.806 2.213 -8.468 1.00 97.50 167 ASN A C 1
ATOM 1201 O O . ASN A 1 167 ? -3.739 2.558 -7.982 1.00 97.50 167 ASN A O 1
ATOM 1205 N N . GLY A 1 168 ? -4.919 1.190 -9.309 1.00 96.12 168 GLY A N 1
ATOM 1206 C CA . GLY A 1 168 ? -3.760 0.473 -9.824 1.00 96.12 168 GLY A CA 1
ATOM 1207 C C . GLY A 1 168 ? -3.400 0.849 -11.254 1.00 96.12 168 GLY A C 1
ATOM 1208 O O . GLY A 1 168 ? -4.206 1.441 -11.967 1.00 96.12 168 GLY A O 1
ATOM 1209 N N . GLY A 1 169 ? -2.243 0.383 -11.703 1.00 95.06 169 GLY A N 1
ATOM 1210 C CA . GLY A 1 169 ? -1.698 0.626 -13.031 1.00 95.06 169 GLY A CA 1
ATOM 1211 C C . GLY A 1 169 ? -0.833 1.868 -13.090 1.00 95.06 169 GLY A C 1
ATOM 1212 O O . GLY A 1 169 ? -0.727 2.621 -12.134 1.00 95.06 169 GLY A O 1
ATOM 1213 N N . ILE A 1 170 ? -0.206 2.048 -14.248 1.00 94.75 170 ILE A N 1
ATOM 1214 C CA . ILE A 1 170 ? 0.773 3.105 -14.457 1.00 94.75 170 ILE A CA 1
ATOM 1215 C C . ILE A 1 170 ? 0.077 4.375 -14.936 1.00 94.75 170 ILE A C 1
ATOM 1217 O O . ILE A 1 170 ? -0.478 4.401 -16.043 1.00 94.75 170 ILE A O 1
ATOM 1221 N N . HIS A 1 171 ? 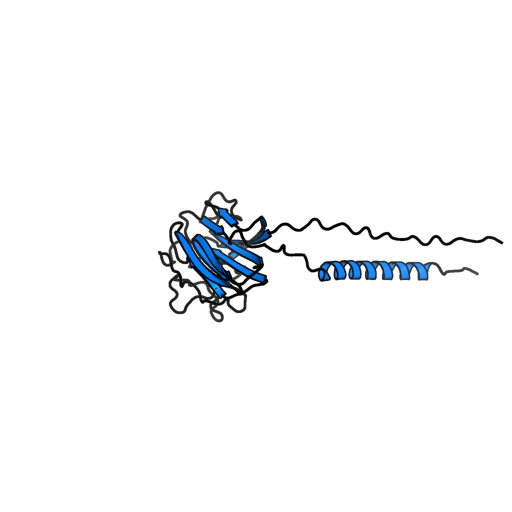0.098 5.432 -14.133 1.00 95.25 171 HIS A N 1
ATOM 1222 C CA . HIS A 1 171 ? -0.584 6.683 -14.433 1.00 95.25 171 HIS A CA 1
ATOM 1223 C C . HIS A 1 171 ? -0.066 7.843 -13.583 1.00 95.25 171 HIS A C 1
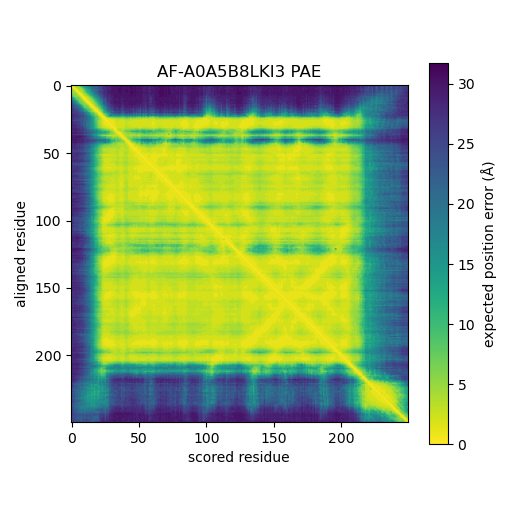ATOM 1225 O O . HIS A 1 171 ? 0.214 7.680 -12.404 1.00 95.25 171 HIS A O 1
ATOM 1231 N N . ALA A 1 172 ? -0.128 9.056 -14.143 1.00 95.50 172 ALA A N 1
ATOM 1232 C CA . ALA A 1 172 ? 0.061 10.270 -13.354 1.00 95.50 172 ALA A CA 1
ATOM 1233 C C . ALA A 1 172 ? -0.898 10.307 -12.150 1.00 95.50 172 ALA A C 1
ATOM 1235 O O . ALA A 1 172 ? -2.005 9.754 -12.226 1.00 95.50 172 ALA A O 1
ATOM 1236 N N . ALA A 1 173 ? -0.508 11.018 -11.090 1.00 96.94 173 ALA A N 1
ATOM 1237 C CA . ALA A 1 173 ? -1.287 11.193 -9.863 1.00 96.94 173 ALA A CA 1
ATOM 1238 C C . ALA A 1 173 ? -2.804 11.330 -10.106 1.00 96.94 173 ALA A C 1
ATOM 1240 O O . ALA A 1 173 ? -3.317 12.382 -10.498 1.00 96.94 173 ALA A O 1
ATOM 1241 N N . THR A 1 174 ? -3.533 10.243 -9.850 1.00 97.19 174 THR A N 1
ATOM 1242 C CA . THR A 1 174 ? -4.977 10.142 -10.097 1.00 97.19 174 THR A CA 1
ATOM 1243 C C . THR A 1 174 ? -5.689 9.825 -8.794 1.00 97.19 174 THR A C 1
ATOM 1245 O O . THR A 1 174 ? -5.283 8.922 -8.070 1.00 97.19 174 THR A O 1
ATOM 1248 N N . THR A 1 175 ? -6.762 10.557 -8.486 1.00 96.88 175 THR A N 1
ATOM 1249 C CA . THR A 1 175 ? -7.568 10.324 -7.282 1.00 96.88 175 THR A CA 1
ATOM 1250 C C . THR A 1 175 ? -8.725 9.374 -7.564 1.00 96.88 175 THR A C 1
ATOM 1252 O O . THR A 1 175 ? -9.558 9.636 -8.431 1.00 96.88 175 THR A O 1
ATOM 1255 N N . GLN A 1 176 ? -8.835 8.324 -6.756 1.00 96.56 176 GLN A N 1
ATOM 1256 C CA . GLN A 1 176 ? -10.004 7.459 -6.670 1.00 96.56 176 GLN A CA 1
ATOM 1257 C C . GLN A 1 176 ? -10.742 7.704 -5.354 1.00 96.56 176 GLN A C 1
ATOM 1259 O O . GLN A 1 176 ? -10.146 8.077 -4.342 1.00 96.56 176 GLN A O 1
ATOM 1264 N N . ASN A 1 177 ? -12.058 7.492 -5.366 1.00 95.38 177 ASN A N 1
ATOM 1265 C CA . ASN A 1 177 ? -12.910 7.634 -4.189 1.00 95.38 177 ASN A CA 1
ATOM 1266 C C . ASN A 1 177 ? -13.923 6.490 -4.116 1.00 95.38 177 ASN A C 1
ATOM 1268 O O . ASN A 1 177 ? -14.492 6.106 -5.137 1.00 95.38 177 ASN A O 1
ATOM 1272 N N . ALA A 1 178 ? -14.211 5.999 -2.912 1.00 94.31 178 ALA A N 1
ATOM 1273 C CA . ALA A 1 178 ? -15.284 5.033 -2.692 1.00 94.31 178 ALA A CA 1
ATOM 1274 C C . ALA A 1 178 ? -15.972 5.238 -1.347 1.00 94.31 178 ALA A C 1
ATOM 1276 O O . ALA A 1 178 ? -15.341 5.555 -0.342 1.00 94.31 178 ALA A O 1
ATOM 1277 N N . ASN A 1 179 ? -17.283 5.011 -1.337 1.00 94.62 179 ASN A N 1
ATOM 1278 C CA . ASN A 1 179 ? -18.064 4.913 -0.113 1.00 94.62 179 ASN A CA 1
ATOM 1279 C C . ASN A 1 179 ? -18.135 3.449 0.322 1.00 94.62 179 ASN A C 1
ATOM 1281 O O . ASN A 1 179 ? -18.565 2.597 -0.456 1.00 94.62 179 ASN A O 1
ATOM 1285 N N . VAL A 1 180 ? -17.756 3.170 1.566 1.00 95.38 180 VAL A N 1
ATOM 1286 C CA . VAL A 1 180 ? -17.824 1.834 2.164 1.00 95.38 180 VAL A CA 1
ATOM 1287 C C . VAL A 1 180 ? -18.734 1.882 3.381 1.00 95.38 180 VAL A C 1
ATOM 1289 O O . VAL A 1 180 ? -18.535 2.684 4.291 1.00 95.38 180 VAL A O 1
ATOM 1292 N N . ASN A 1 181 ? -19.738 1.010 3.408 1.00 96.25 181 ASN A N 1
ATOM 1293 C CA . ASN A 1 181 ? -20.617 0.866 4.562 1.00 96.25 181 ASN A CA 1
ATOM 1294 C C . ASN A 1 181 ? -19.921 0.018 5.625 1.00 96.25 181 ASN A C 1
ATOM 1296 O O . ASN A 1 181 ? -19.671 -1.166 5.402 1.00 96.25 181 ASN A O 1
ATOM 1300 N N . LEU A 1 182 ? -19.642 0.619 6.777 1.00 95.44 182 LEU A N 1
ATOM 1301 C CA . LEU A 1 182 ? -18.990 -0.037 7.904 1.00 95.44 182 LEU A CA 1
ATOM 1302 C C . LEU A 1 182 ? -19.921 -0.071 9.115 1.00 95.44 182 LEU A C 1
ATOM 1304 O O . LEU A 1 182 ? -20.776 0.801 9.294 1.00 95.44 182 LEU A O 1
ATOM 1308 N N . GLY A 1 183 ? -19.7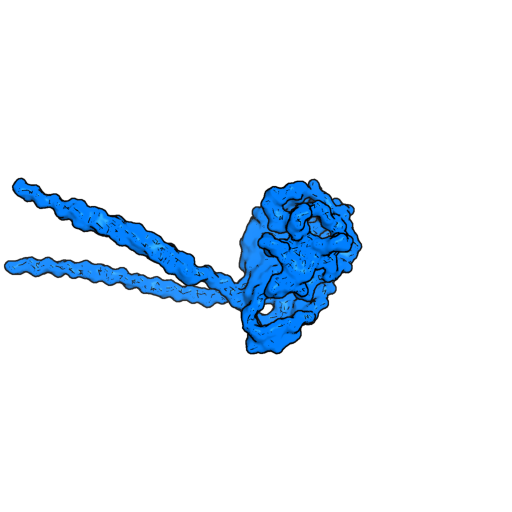69 -1.112 9.932 1.00 95.06 183 GLY A N 1
ATOM 1309 C CA . GLY A 1 183 ? -20.476 -1.253 11.201 1.00 95.06 183 GLY A CA 1
ATOM 1310 C C . GLY A 1 183 ? -20.002 -0.248 12.254 1.00 95.06 183 GLY A C 1
ATOM 1311 O O . GLY A 1 183 ? -19.090 0.538 12.033 1.00 95.06 183 GLY A O 1
ATOM 1312 N N . ALA A 1 184 ? -20.638 -0.264 13.424 1.00 91.94 184 ALA A N 1
ATOM 1313 C CA . ALA A 1 184 ? -20.039 0.351 14.604 1.00 91.94 184 ALA A CA 1
ATOM 1314 C C . ALA A 1 184 ? -18.942 -0.577 15.145 1.00 91.94 184 ALA A C 1
ATOM 1316 O O . ALA A 1 184 ? -19.108 -1.798 15.113 1.00 91.94 184 ALA A O 1
ATOM 1317 N N . GLY A 1 185 ? -17.880 -0.012 15.713 1.00 90.19 185 GLY A N 1
ATOM 1318 C CA . GLY A 1 185 ? -16.805 -0.775 16.335 1.00 90.19 185 GLY A CA 1
ATOM 1319 C C . GLY A 1 185 ? -15.425 -0.455 15.778 1.00 90.19 185 GLY A C 1
ATOM 1320 O O . GLY A 1 185 ? -15.203 0.588 15.165 1.00 90.19 185 GLY A O 1
ATOM 1321 N N . SER A 1 186 ? -14.480 -1.349 16.072 1.00 91.00 186 SER A N 1
ATOM 1322 C CA . SER A 1 186 ? -13.107 -1.241 15.593 1.00 91.00 186 SER A CA 1
ATOM 1323 C C . SER A 1 186 ? -12.977 -1.856 14.207 1.00 91.00 186 SER A C 1
ATOM 1325 O O . SER A 1 186 ? -13.477 -2.952 13.968 1.00 91.00 186 SER A O 1
ATOM 1327 N N . HIS A 1 187 ? -12.260 -1.151 13.345 1.00 92.69 187 HIS A N 1
ATOM 1328 C CA . HIS A 1 187 ? -11.913 -1.555 11.997 1.00 92.69 187 HIS A CA 1
ATOM 1329 C C . HIS A 1 187 ? -10.401 -1.478 11.822 1.00 92.69 187 HIS A C 1
ATOM 1331 O O . HIS A 1 187 ? -9.734 -0.637 12.438 1.00 92.69 187 HIS A O 1
ATOM 1337 N N . SER A 1 188 ? -9.850 -2.346 10.985 1.00 93.00 188 SER A N 1
ATOM 1338 C CA . SER A 1 188 ? -8.460 -2.246 10.542 1.00 93.00 188 SER A CA 1
ATOM 1339 C C . SER A 1 188 ? -8.406 -1.767 9.102 1.00 93.00 188 SER A C 1
ATOM 1341 O O . SER A 1 188 ? -9.313 -2.032 8.315 1.00 93.00 188 SER A O 1
ATOM 1343 N N . PHE A 1 189 ? -7.334 -1.071 8.740 1.00 95.19 189 PHE A N 1
ATOM 1344 C CA . PHE A 1 189 ? -7.028 -0.804 7.344 1.00 95.19 189 PHE A CA 1
ATOM 1345 C C . PHE A 1 189 ? -5.586 -1.174 7.023 1.00 95.19 189 PHE A C 1
ATOM 1347 O O . PHE A 1 189 ? -4.700 -1.099 7.882 1.00 95.19 189 PHE A O 1
ATOM 1354 N N . VAL A 1 190 ? -5.366 -1.532 5.763 1.00 97.75 190 VAL A N 1
ATOM 1355 C CA . VAL A 1 190 ? -4.043 -1.664 5.160 1.00 97.75 190 VAL A CA 1
ATOM 1356 C C . VAL A 1 190 ? -4.090 -1.025 3.780 1.00 97.75 190 VAL A C 1
ATOM 1358 O O . VAL A 1 190 ? -4.987 -1.313 2.990 1.00 97.75 190 VAL A O 1
ATOM 1361 N N . LEU A 1 191 ? -3.139 -0.145 3.499 1.00 98.44 191 LEU A N 1
ATOM 1362 C CA . LEU A 1 191 ? -2.944 0.486 2.204 1.00 98.44 191 LEU A CA 1
ATOM 1363 C C . LEU A 1 191 ? -1.585 0.067 1.660 1.00 98.44 191 LEU A C 1
ATOM 1365 O O . LEU A 1 191 ? -0.553 0.327 2.276 1.00 98.44 191 LEU A O 1
ATOM 1369 N N . PHE A 1 192 ? -1.603 -0.549 0.490 1.00 98.81 192 PHE A N 1
ATOM 1370 C CA . PHE A 1 192 ? -0.415 -0.903 -0.267 1.00 98.81 192 PHE A CA 1
ATOM 1371 C C . PHE A 1 192 ? -0.170 0.175 -1.310 1.00 98.81 192 PHE A C 1
ATOM 1373 O O . PHE A 1 192 ? -1.090 0.485 -2.056 1.00 98.81 192 PHE A O 1
ATOM 1380 N N . TYR A 1 193 ? 1.037 0.726 -1.357 1.00 98.69 193 TYR A N 1
ATOM 1381 C CA . TYR A 1 193 ? 1.479 1.677 -2.374 1.00 98.69 193 TYR A CA 1
ATOM 1382 C C . TYR A 1 193 ? 2.684 1.119 -3.122 1.00 98.69 193 TYR A C 1
ATOM 1384 O O . TYR A 1 193 ? 3.595 0.584 -2.476 1.00 98.69 193 TYR A O 1
ATOM 1392 N N . ALA A 1 194 ? 2.702 1.259 -4.444 1.00 97.06 194 ALA A N 1
ATOM 1393 C CA . ALA A 1 194 ? 3.865 0.962 -5.260 1.00 97.06 194 ALA A CA 1
ATOM 1394 C C . ALA A 1 194 ? 4.003 1.953 -6.415 1.00 97.06 194 ALA A C 1
ATOM 1396 O O . ALA A 1 194 ? 3.134 2.051 -7.273 1.00 97.06 194 ALA A O 1
ATOM 1397 N N . ASP A 1 195 ? 5.136 2.633 -6.440 1.00 95.44 195 ASP A N 1
ATOM 1398 C CA . ASP A 1 195 ? 5.613 3.360 -7.604 1.00 95.44 195 ASP A CA 1
ATOM 1399 C C . ASP A 1 195 ? 6.254 2.389 -8.606 1.00 95.44 195 ASP A C 1
ATOM 1401 O O . ASP A 1 195 ? 6.977 1.467 -8.203 1.00 95.44 195 ASP A O 1
ATOM 1405 N N . ARG A 1 196 ? 5.950 2.557 -9.898 1.00 91.81 196 ARG A N 1
ATOM 1406 C CA . ARG A 1 196 ? 6.371 1.651 -10.970 1.00 91.81 196 ARG A CA 1
ATOM 1407 C C . ARG A 1 196 ? 6.982 2.363 -12.172 1.00 91.81 196 ARG A C 1
ATOM 1409 O O . ARG A 1 196 ? 7.336 1.674 -13.139 1.00 91.81 196 ARG A O 1
ATOM 1416 N N . GLN A 1 197 ? 7.136 3.682 -12.147 1.00 90.12 197 GLN A N 1
ATOM 1417 C CA . GLN A 1 197 ? 7.686 4.459 -13.255 1.00 90.12 197 GLN A CA 1
ATOM 1418 C C . GLN A 1 197 ? 8.601 5.565 -12.781 1.00 90.12 197 GLN A C 1
ATOM 1420 O O . GLN A 1 197 ? 8.442 6.086 -11.701 1.00 90.12 197 GLN A O 1
ATOM 1425 N N . GLU A 1 198 ? 9.570 5.965 -13.607 1.00 89.12 198 GLU A N 1
ATOM 1426 C CA . GLU A 1 198 ? 10.532 7.012 -13.217 1.00 89.12 198 GLU A CA 1
ATOM 1427 C C . GLU A 1 198 ? 9.926 8.425 -13.222 1.00 89.12 198 GLU A C 1
ATOM 1429 O O . GLU A 1 198 ? 10.550 9.382 -12.760 1.00 89.12 198 GLU A O 1
ATOM 1434 N N . THR A 1 199 ? 8.739 8.578 -13.814 1.00 87.38 199 THR A N 1
ATOM 1435 C CA . THR A 1 199 ? 8.095 9.879 -14.000 1.00 87.38 199 THR A CA 1
ATOM 1436 C C . THR A 1 199 ? 7.227 10.192 -12.792 1.00 87.38 199 THR A C 1
ATOM 1438 O O . THR A 1 199 ? 6.076 9.787 -12.764 1.00 87.38 199 THR A O 1
ATOM 1441 N N . ASP A 1 200 ? 7.793 10.952 -11.852 1.00 90.50 200 ASP A N 1
ATOM 1442 C CA . ASP A 1 200 ? 7.180 11.308 -10.566 1.00 90.50 200 ASP A CA 1
ATOM 1443 C C . ASP A 1 200 ? 6.854 10.087 -9.684 1.00 90.50 200 ASP A C 1
ATOM 1445 O O . ASP A 1 200 ? 7.124 8.953 -10.050 1.00 90.50 200 ASP A O 1
ATOM 1449 N N . ALA A 1 201 ? 6.444 10.343 -8.441 1.00 94.94 201 ALA A N 1
ATOM 1450 C CA . ALA A 1 201 ? 5.967 9.343 -7.489 1.00 94.94 201 ALA A CA 1
ATOM 1451 C C . ALA A 1 201 ? 5.215 10.092 -6.391 1.00 94.94 201 ALA A C 1
ATOM 1453 O O . ALA A 1 201 ? 5.776 10.969 -5.720 1.00 94.94 201 ALA A O 1
ATOM 1454 N N . GLN A 1 202 ? 3.942 9.776 -6.202 1.00 96.81 202 GLN A N 1
ATOM 1455 C CA . GLN A 1 202 ? 3.085 10.513 -5.284 1.00 96.81 202 GLN A CA 1
ATOM 1456 C C . GLN A 1 202 ? 2.127 9.575 -4.571 1.00 96.81 202 GLN A C 1
ATOM 1458 O O . GLN A 1 202 ? 1.496 8.709 -5.170 1.00 96.81 202 GLN A O 1
ATOM 1463 N N . LEU A 1 203 ? 1.917 9.850 -3.286 1.00 98.25 203 LEU A N 1
ATOM 1464 C CA . LEU A 1 203 ? 0.844 9.245 -2.521 1.00 98.25 203 LEU A CA 1
ATOM 1465 C C . LEU A 1 203 ? 0.146 10.289 -1.657 1.00 98.25 203 LEU A C 1
ATOM 1467 O O . LEU A 1 203 ? 0.765 11.004 -0.870 1.00 98.25 203 LEU A O 1
ATOM 1471 N N . SER A 1 204 ? -1.177 10.330 -1.744 1.00 97.69 204 SER A N 1
ATOM 1472 C CA . SER A 1 204 ? -2.015 11.005 -0.765 1.00 97.69 204 SER A CA 1
ATOM 1473 C C . SER A 1 204 ? -3.218 10.148 -0.417 1.00 97.69 204 SER A C 1
ATOM 1475 O O . SER A 1 204 ? -3.867 9.585 -1.293 1.00 97.69 204 SER A O 1
ATOM 1477 N N . PHE A 1 205 ? -3.536 10.045 0.865 1.00 95.44 205 PHE A N 1
ATOM 1478 C CA . PHE A 1 205 ? -4.774 9.427 1.313 1.00 95.44 205 PHE A CA 1
ATOM 1479 C C . PHE A 1 205 ? -5.259 10.065 2.605 1.00 95.44 205 PHE A C 1
ATOM 1481 O O . PHE A 1 205 ? -4.491 10.630 3.390 1.00 95.44 205 PHE A O 1
ATOM 1488 N N . SER A 1 206 ? -6.557 9.941 2.849 1.00 88.44 206 SER A N 1
ATOM 1489 C CA . SER A 1 206 ? -7.150 10.318 4.125 1.00 88.44 206 SER A CA 1
ATOM 1490 C C . SER A 1 206 ? -8.238 9.334 4.522 1.00 88.44 206 SER A C 1
ATOM 1492 O O . SER A 1 206 ? -9.011 8.848 3.695 1.00 88.44 206 SER A O 1
ATOM 1494 N N . LEU A 1 207 ? -8.282 9.040 5.814 1.00 79.94 207 LEU A N 1
ATOM 1495 C CA . LEU A 1 207 ? -9.421 8.424 6.474 1.00 79.94 207 LEU A CA 1
ATOM 1496 C C . LEU A 1 207 ? -10.347 9.561 6.942 1.00 79.94 207 LEU A C 1
ATOM 1498 O O . LEU A 1 207 ? -9.841 10.621 7.322 1.00 79.94 207 LEU A O 1
ATOM 1502 N N . PRO A 1 208 ? -11.678 9.397 6.954 1.00 72.75 208 PRO A N 1
ATOM 1503 C CA . PRO A 1 208 ? -12.583 10.448 7.424 1.00 72.75 208 PRO A CA 1
ATOM 1504 C C . PRO A 1 208 ? -12.254 11.009 8.811 1.00 72.75 208 PRO A C 1
ATOM 1506 O O . PRO A 1 208 ? -11.781 10.312 9.699 1.00 72.75 208 PRO A O 1
ATOM 1509 N N . SER A 1 209 ? -12.499 12.306 9.003 1.00 65.00 209 SER A N 1
ATOM 1510 C CA . SER A 1 209 ? -12.093 13.061 10.200 1.00 65.00 209 SER A CA 1
ATOM 1511 C C . SER A 1 209 ? -12.886 12.727 11.467 1.00 65.00 209 SER A C 1
ATOM 1513 O O . SER A 1 209 ? -12.463 13.068 12.568 1.00 65.00 209 SER A O 1
ATOM 1515 N N . ASN A 1 210 ? -14.027 12.048 11.335 1.00 62.84 210 ASN A N 1
ATOM 1516 C CA . ASN A 1 210 ? -14.853 11.582 12.451 1.00 62.84 210 ASN A CA 1
ATOM 1517 C C . ASN A 1 210 ? -14.386 10.236 13.032 1.00 62.84 210 ASN A C 1
ATOM 1519 O O . ASN A 1 210 ? -15.101 9.614 13.821 1.00 62.84 210 ASN A O 1
ATOM 1523 N N . ILE A 1 211 ? -13.204 9.788 12.622 1.00 64.94 211 ILE A N 1
ATOM 1524 C CA . ILE A 1 211 ? -12.632 8.509 12.982 1.00 64.94 211 ILE A CA 1
ATOM 1525 C C . ILE A 1 211 ? -11.607 8.695 14.105 1.00 64.94 211 ILE A C 1
ATOM 1527 O O . ILE A 1 211 ? -10.668 9.482 13.993 1.00 64.94 211 ILE A O 1
ATOM 1531 N N . VAL A 1 212 ? -11.756 7.928 15.187 1.00 67.25 212 VAL A N 1
ATOM 1532 C CA . VAL A 1 212 ? -10.737 7.858 16.243 1.00 67.25 212 VAL A CA 1
ATOM 1533 C C . VAL A 1 212 ? -9.702 6.814 15.836 1.00 67.25 212 VAL A C 1
ATOM 1535 O O . VAL A 1 212 ? -10.017 5.625 15.799 1.00 67.25 212 VAL A O 1
ATOM 1538 N N . ILE A 1 213 ? -8.476 7.244 15.532 1.00 69.75 213 ILE A N 1
ATOM 1539 C CA . ILE A 1 213 ? -7.351 6.326 15.308 1.00 69.75 213 ILE A CA 1
ATOM 1540 C C . ILE A 1 213 ? -6.867 5.838 16.669 1.00 69.75 213 ILE A C 1
ATOM 1542 O O . ILE A 1 213 ? -6.451 6.628 17.521 1.00 69.75 213 ILE A O 1
ATOM 1546 N N . THR A 1 214 ? -6.944 4.532 16.888 1.00 65.62 214 THR A N 1
ATOM 1547 C CA . THR A 1 214 ? -6.497 3.935 18.143 1.00 65.62 214 THR A CA 1
ATOM 1548 C C . THR A 1 214 ? -4.998 3.663 18.050 1.00 65.62 214 THR A C 1
ATOM 1550 O O . THR A 1 214 ? -4.591 2.927 17.149 1.00 65.62 214 THR A O 1
ATOM 1553 N N . PRO A 1 215 ? -4.164 4.224 18.941 1.00 62.16 215 PRO A N 1
ATOM 1554 C CA . PRO A 1 215 ? -2.741 3.915 18.956 1.00 62.16 215 PRO A CA 1
ATOM 1555 C C . PRO A 1 215 ? -2.513 2.412 19.133 1.00 62.16 215 PRO A C 1
ATOM 1557 O O . PRO A 1 215 ? -3.193 1.768 19.936 1.00 62.16 215 PRO A O 1
ATOM 1560 N N . GLY A 1 216 ? -1.516 1.868 18.433 1.00 57.31 216 GLY A N 1
ATOM 1561 C CA . GLY A 1 216 ? -1.002 0.531 18.710 1.00 57.31 216 GLY A CA 1
ATOM 1562 C C . GLY A 1 216 ? -0.379 0.516 20.102 1.00 57.31 216 GLY A C 1
ATOM 1563 O O . GLY A 1 216 ? 0.759 0.939 20.286 1.00 57.31 216 GLY A O 1
ATOM 1564 N N . VAL A 1 217 ? -1.138 0.091 21.110 1.00 56.34 217 VAL A N 1
ATOM 1565 C CA . VAL A 1 217 ? -0.607 -0.095 22.461 1.00 56.34 217 VAL A CA 1
ATOM 1566 C C . VAL A 1 217 ? 0.303 -1.324 22.416 1.00 56.34 217 VAL A C 1
ATOM 1568 O O . VAL A 1 217 ? -0.192 -2.399 22.075 1.00 56.34 217 VAL A O 1
ATOM 1571 N N . PRO A 1 218 ? 1.603 -1.223 22.763 1.00 54.84 218 PRO A N 1
ATOM 1572 C CA . PRO A 1 218 ? 2.440 -2.406 22.911 1.00 54.84 218 PRO A CA 1
ATOM 1573 C C . PRO A 1 218 ? 1.770 -3.323 23.927 1.00 54.84 218 PRO A C 1
ATOM 1575 O O . PRO A 1 218 ? 1.513 -2.890 25.054 1.00 54.84 218 PRO A O 1
ATOM 1578 N N . GLU A 1 219 ? 1.421 -4.539 23.504 1.00 58.91 219 GLU A N 1
ATOM 1579 C CA . GLU A 1 219 ? 0.495 -5.382 24.253 1.00 58.91 219 GLU A CA 1
ATOM 1580 C C . GLU A 1 219 ? 0.900 -5.460 25.738 1.00 58.91 219 GLU A C 1
ATOM 1582 O O . GLU A 1 219 ? 2.069 -5.734 26.037 1.00 58.91 219 GLU A O 1
ATOM 1587 N N . PRO A 1 220 ? -0.031 -5.243 26.691 1.00 62.22 220 PRO A N 1
ATOM 1588 C CA . PRO A 1 220 ? 0.256 -5.329 28.126 1.00 62.22 220 PRO A CA 1
ATOM 1589 C C . PRO A 1 220 ? 0.943 -6.643 28.534 1.00 62.22 220 PRO A C 1
ATOM 1591 O O . PRO A 1 220 ? 1.692 -6.680 29.512 1.00 62.22 220 PRO A O 1
ATOM 1594 N N . ALA A 1 221 ? 0.736 -7.709 27.754 1.00 68.50 221 ALA A N 1
ATOM 1595 C CA . ALA A 1 221 ? 1.408 -8.989 27.912 1.00 68.50 221 ALA A CA 1
ATOM 1596 C C . ALA A 1 221 ? 2.930 -8.897 27.711 1.00 68.50 221 ALA A C 1
ATOM 1598 O O . ALA A 1 221 ? 3.667 -9.504 28.480 1.00 68.50 221 ALA A O 1
ATOM 1599 N N . THR A 1 222 ? 3.431 -8.106 26.761 1.00 72.69 222 THR A N 1
ATOM 1600 C CA . THR A 1 222 ? 4.877 -7.955 26.517 1.00 72.69 222 THR A CA 1
ATOM 1601 C C . THR A 1 222 ? 5.573 -7.323 27.719 1.00 72.69 222 THR A C 1
ATOM 1603 O O . THR A 1 222 ? 6.604 -7.816 28.179 1.00 72.69 222 THR A O 1
ATOM 1606 N N . TRP A 1 223 ? 4.965 -6.289 28.304 1.00 72.50 223 TRP A N 1
ATOM 1607 C CA . TRP A 1 223 ? 5.464 -5.659 29.527 1.00 72.50 223 TRP A CA 1
ATOM 1608 C C . TRP A 1 223 ? 5.392 -6.600 30.725 1.00 72.50 223 TRP A C 1
ATOM 1610 O O . TRP A 1 223 ? 6.365 -6.726 31.469 1.00 72.50 223 TRP A O 1
ATOM 1620 N N . ALA A 1 224 ? 4.270 -7.304 30.889 1.00 77.62 224 ALA A N 1
ATOM 1621 C CA . ALA A 1 224 ? 4.120 -8.297 31.944 1.00 77.62 224 ALA A CA 1
ATOM 1622 C C . ALA A 1 224 ? 5.176 -9.406 31.820 1.00 77.62 224 ALA A C 1
ATOM 1624 O O . ALA A 1 224 ? 5.792 -9.767 32.816 1.00 77.62 224 ALA A O 1
ATOM 1625 N N . MET A 1 225 ? 5.459 -9.890 30.610 1.00 82.50 225 MET A N 1
ATOM 1626 C CA . MET A 1 225 ? 6.465 -10.924 30.357 1.00 82.50 225 MET A CA 1
ATOM 1627 C C . MET A 1 225 ? 7.894 -10.426 30.588 1.00 82.50 225 MET A C 1
ATOM 1629 O O . MET A 1 225 ? 8.698 -11.166 31.152 1.00 82.50 225 MET A O 1
ATOM 1633 N N . MET A 1 226 ? 8.216 -9.176 30.237 1.00 86.94 226 MET A N 1
ATOM 1634 C CA . MET A 1 226 ? 9.513 -8.576 30.575 1.00 86.94 226 MET A CA 1
ATOM 1635 C C . MET A 1 226 ? 9.683 -8.439 32.091 1.00 86.94 226 MET A C 1
ATOM 1637 O O . MET A 1 226 ? 10.697 -8.873 32.636 1.00 86.94 226 MET A O 1
ATOM 1641 N N . VAL A 1 227 ? 8.682 -7.900 32.794 1.00 87.25 227 VAL A N 1
ATOM 1642 C CA . VAL A 1 227 ? 8.713 -7.752 34.259 1.00 87.25 227 VAL A CA 1
ATOM 1643 C C . VAL A 1 227 ? 8.787 -9.114 34.949 1.00 87.25 227 VAL A C 1
ATOM 1645 O O . VAL A 1 227 ? 9.581 -9.285 35.873 1.00 87.25 227 VAL A O 1
ATOM 1648 N N . LEU A 1 228 ? 8.019 -10.103 34.490 1.00 89.62 228 LEU A N 1
ATOM 1649 C CA . LEU A 1 228 ? 8.080 -11.474 34.997 1.00 89.62 228 LEU A CA 1
ATOM 1650 C C . LEU A 1 228 ? 9.446 -12.113 34.725 1.00 89.62 228 LEU A C 1
ATOM 1652 O O . LEU A 1 228 ? 10.014 -12.722 35.629 1.00 89.62 228 LEU A O 1
ATOM 1656 N N . GLY A 1 229 ? 10.004 -11.940 33.525 1.00 90.25 229 GLY A N 1
ATOM 1657 C CA . GLY A 1 229 ? 11.321 -12.454 33.151 1.00 90.25 229 GLY A CA 1
ATOM 1658 C C . GLY A 1 229 ? 12.439 -11.863 34.010 1.00 90.25 229 GLY A C 1
ATOM 1659 O O . GLY A 1 229 ? 13.193 -12.601 34.648 1.00 90.25 229 GLY A O 1
ATOM 1660 N N . PHE A 1 230 ? 12.508 -10.533 34.109 1.00 92.75 230 PHE A N 1
ATOM 1661 C CA . PHE A 1 230 ? 13.489 -9.852 34.960 1.00 92.75 230 PHE A CA 1
ATOM 1662 C C . PHE A 1 230 ? 13.265 -10.140 36.450 1.00 92.75 230 PHE A C 1
ATOM 1664 O O . PHE A 1 230 ? 14.231 -10.345 37.189 1.00 92.75 230 PHE A O 1
ATOM 1671 N N . GLY A 1 231 ? 12.010 -10.233 36.894 1.00 92.44 231 GLY A N 1
ATOM 1672 C CA . GLY A 1 231 ? 11.649 -10.608 38.260 1.00 92.44 231 GLY A CA 1
ATOM 1673 C C . GLY A 1 231 ? 12.091 -12.028 38.621 1.00 92.44 231 GLY A C 1
ATOM 1674 O O . GLY A 1 231 ? 12.657 -12.244 39.695 1.00 92.44 231 GLY A O 1
ATOM 1675 N N . ALA A 1 232 ? 11.913 -12.990 37.712 1.00 93.19 232 ALA A N 1
ATOM 1676 C CA . ALA A 1 232 ? 12.357 -14.369 37.889 1.00 93.19 232 ALA A CA 1
ATOM 1677 C C . ALA A 1 232 ? 13.890 -14.474 37.956 1.00 93.19 232 ALA A C 1
ATOM 1679 O O . ALA A 1 232 ? 14.422 -15.135 38.853 1.00 93.19 232 ALA A O 1
ATOM 1680 N N . ILE A 1 233 ? 14.607 -13.774 37.066 1.00 93.06 233 ILE A N 1
ATOM 1681 C CA . ILE A 1 233 ? 16.079 -13.720 37.071 1.00 93.06 233 ILE A CA 1
ATOM 1682 C C . ILE A 1 233 ? 16.589 -13.102 38.382 1.00 93.06 233 ILE A C 1
ATOM 1684 O O . ILE A 1 233 ? 17.426 -13.698 39.066 1.00 93.06 233 ILE A O 1
ATOM 1688 N N . GLY A 1 234 ? 16.049 -11.947 38.783 1.00 90.06 234 GLY A N 1
ATOM 1689 C CA . GLY A 1 234 ? 16.414 -11.283 40.037 1.00 90.06 234 GLY A CA 1
ATOM 1690 C C . GLY A 1 234 ? 16.122 -12.145 41.271 1.00 90.06 234 GLY A C 1
ATOM 1691 O O . GLY A 1 234 ? 16.963 -12.263 42.169 1.00 90.06 234 GLY A O 1
ATOM 1692 N N . GLY A 1 235 ? 14.970 -12.821 41.297 1.00 90.94 235 GLY A N 1
ATOM 1693 C CA . GLY A 1 235 ? 14.593 -13.756 42.359 1.00 90.94 235 GLY A CA 1
ATOM 1694 C C . GLY A 1 235 ? 15.546 -14.951 42.474 1.00 90.94 235 GLY A C 1
ATOM 1695 O O . GLY A 1 235 ? 15.966 -15.309 43.580 1.00 90.94 235 GLY A O 1
ATOM 1696 N N . ALA A 1 236 ? 15.954 -15.535 41.345 1.00 88.81 236 ALA A N 1
ATOM 1697 C CA . ALA A 1 236 ? 16.899 -16.650 41.311 1.00 88.81 236 ALA A CA 1
ATOM 1698 C C . ALA A 1 236 ? 18.297 -16.248 41.814 1.00 88.81 236 ALA A C 1
ATOM 1700 O O . ALA A 1 236 ? 18.905 -16.975 42.607 1.00 88.81 236 ALA A O 1
ATOM 1701 N N . LEU A 1 237 ? 18.795 -15.073 41.416 1.00 87.56 237 LEU A N 1
ATOM 1702 C CA . LEU A 1 237 ? 20.079 -14.543 41.888 1.00 87.56 237 LEU A CA 1
ATOM 1703 C C . LEU A 1 237 ? 20.059 -14.261 43.397 1.00 87.56 237 LEU A C 1
ATOM 1705 O O . LEU A 1 237 ? 20.984 -14.658 44.112 1.00 87.56 237 LEU A O 1
ATOM 1709 N N . ARG A 1 238 ? 18.971 -13.672 43.910 1.00 83.69 238 ARG A N 1
ATOM 1710 C CA . ARG A 1 238 ? 18.792 -13.424 45.349 1.00 83.69 238 ARG A CA 1
ATOM 1711 C C . ARG A 1 238 ? 18.761 -14.722 46.160 1.00 83.69 238 ARG A C 1
ATOM 1713 O O . ARG A 1 238 ? 19.376 -14.795 47.225 1.00 83.69 238 ARG A O 1
ATOM 1720 N N . ARG A 1 239 ? 18.101 -15.770 45.649 1.00 76.94 239 ARG A N 1
ATOM 1721 C CA . ARG A 1 239 ? 18.079 -17.096 46.292 1.00 76.94 239 ARG A CA 1
ATOM 1722 C C . ARG A 1 239 ? 19.482 -17.697 46.408 1.00 76.94 239 ARG A C 1
ATOM 1724 O O . ARG A 1 239 ? 19.803 -18.273 47.443 1.00 76.94 239 ARG A O 1
ATOM 1731 N N . ARG A 1 240 ? 20.330 -17.546 45.384 1.00 70.56 240 ARG A N 1
ATOM 1732 C CA . ARG A 1 240 ? 21.704 -18.085 45.392 1.00 70.56 240 ARG A CA 1
ATOM 1733 C C . ARG A 1 240 ? 22.593 -17.412 46.441 1.00 70.56 240 ARG A C 1
ATOM 1735 O O . ARG A 1 240 ? 23.344 -18.106 47.120 1.00 70.56 240 ARG A O 1
ATOM 1742 N N . GLN A 1 241 ? 22.469 -16.099 46.634 1.00 65.38 241 GLN A N 1
ATOM 1743 C CA . GLN A 1 241 ? 23.244 -15.389 47.660 1.00 65.38 241 GLN A CA 1
ATOM 1744 C C . GLN A 1 241 ? 22.832 -15.761 49.094 1.00 65.38 241 GLN A C 1
ATOM 1746 O O . GLN A 1 241 ? 23.691 -15.899 49.962 1.00 65.38 241 GLN A O 1
ATOM 1751 N N . ALA A 1 242 ? 21.541 -16.010 49.342 1.00 59.75 242 ALA A N 1
ATOM 1752 C CA . ALA A 1 242 ? 21.058 -16.436 50.660 1.00 59.75 242 ALA A CA 1
ATOM 1753 C C . ALA A 1 242 ? 21.579 -17.826 51.085 1.00 59.75 242 ALA A C 1
ATOM 1755 O O . ALA A 1 242 ? 21.708 -18.097 52.279 1.00 59.75 242 ALA A O 1
ATOM 1756 N N . VAL A 1 243 ? 21.893 -18.701 50.122 1.00 59.53 243 VAL A N 1
ATOM 1757 C CA . VAL A 1 243 ? 22.459 -20.037 50.379 1.00 59.53 243 VAL A CA 1
ATOM 1758 C C . VAL A 1 243 ? 23.966 -19.964 50.659 1.00 59.53 243 VAL A C 1
ATOM 1760 O O . VAL A 1 243 ? 24.450 -20.665 51.543 1.00 59.53 243 VAL A O 1
ATOM 1763 N N . ALA A 1 244 ? 24.701 -19.080 49.977 1.00 57.16 244 ALA A N 1
ATOM 1764 C CA . ALA A 1 244 ? 26.152 -18.937 50.147 1.00 57.16 244 ALA A CA 1
ATOM 1765 C C . ALA A 1 244 ? 26.571 -18.327 51.503 1.00 57.16 244 ALA A C 1
ATOM 1767 O O . ALA A 1 244 ? 27.672 -18.585 51.978 1.00 57.16 244 ALA A O 1
ATOM 1768 N N . ALA A 1 245 ? 25.697 -17.561 52.166 1.00 56.53 245 ALA A N 1
ATOM 1769 C CA . ALA A 1 245 ? 25.998 -16.896 53.441 1.00 56.53 245 ALA A CA 1
ATOM 1770 C C . ALA A 1 245 ? 25.931 -17.810 54.690 1.00 56.53 245 ALA A C 1
ATOM 1772 O O . ALA A 1 245 ? 26.114 -17.334 55.812 1.00 56.53 245 ALA A O 1
ATOM 1773 N N . ARG A 1 246 ? 25.664 -19.117 54.539 1.00 55.66 246 ARG A N 1
ATOM 1774 C CA . ARG A 1 246 ? 25.639 -20.091 55.647 1.00 55.66 246 ARG A CA 1
ATOM 1775 C C . ARG A 1 246 ? 26.880 -20.988 55.641 1.00 55.66 246 ARG A C 1
ATOM 1777 O O . ARG A 1 246 ? 26.774 -22.186 55.414 1.00 55.66 246 ARG A O 1
ATOM 1784 N N . VAL A 1 247 ? 28.046 -20.429 55.954 1.00 60.56 247 VAL A N 1
ATOM 1785 C CA . VAL A 1 247 ? 29.214 -21.224 56.369 1.00 60.56 247 VAL A CA 1
ATOM 1786 C C . VAL A 1 247 ? 29.631 -20.736 57.754 1.00 60.56 247 VAL A C 1
ATOM 1788 O O . VAL A 1 247 ? 30.186 -19.651 57.897 1.00 60.56 247 VAL A O 1
ATOM 1791 N N . ARG A 1 248 ? 29.286 -21.502 58.797 1.00 63.12 248 ARG A N 1
ATOM 1792 C CA . ARG A 1 248 ? 29.823 -21.317 60.153 1.00 63.12 248 ARG A CA 1
ATOM 1793 C C . ARG A 1 248 ? 31.035 -22.232 60.290 1.00 63.12 248 ARG A C 1
ATOM 1795 O O . ARG A 1 248 ? 30.874 -23.445 60.195 1.00 63.12 248 ARG A O 1
ATOM 1802 N N . PHE A 1 249 ? 32.211 -21.652 60.502 1.00 64.06 249 PHE A N 1
ATOM 1803 C CA . PHE A 1 249 ? 33.376 -22.399 60.968 1.00 64.06 249 PHE A CA 1
ATOM 1804 C C . PHE A 1 249 ? 33.193 -22.718 62.457 1.00 64.06 249 PHE A C 1
ATOM 1806 O O . PHE A 1 249 ? 32.725 -21.860 63.213 1.00 64.06 249 PHE A O 1
ATOM 1813 N N . ALA A 1 250 ? 33.478 -23.971 62.814 1.00 59.44 250 ALA A N 1
ATOM 1814 C CA . ALA A 1 250 ? 33.564 -24.462 64.186 1.00 59.44 250 ALA A CA 1
ATOM 1815 C C . ALA A 1 250 ? 34.957 -24.186 64.758 1.00 59.44 250 ALA A C 1
ATOM 1817 O O . ALA A 1 250 ? 35.918 -24.189 63.954 1.00 59.44 250 ALA A O 1
#

Radius of gyration: 25.56 Å; Cα contacts (8 Å, |Δi|>4): 586; chains: 1; bounding box: 56×39×94 Å

Nearest PDB structures (foldseek):
  6qe7-assembly2_B  TM=7.055E-01  e=2.824E-04  Acetivibrio thermocellus
  7knc-assembly1_A  TM=6.532E-01  e=7.645E-05  Xanthomonas citri pv. citri str. 306
  6qdi-assembly1_A  TM=6.255E-01  e=1.447E-03  Acetivibrio clariflavus
  6qe7-assembly1_A  TM=4.440E-01  e=6.148E-05  Acetivibrio thermocellus
  6qe7-assembly3_C  TM=4.491E-01  e=8.072E-05  Acetivibrio thermocellus